Protein AF-A0A956DY33-F1 (afdb_monomer_lite)

pLDDT: mean 79.64, std 16.76, range [37.22, 97.75]

Sequence (204 aa):
RLAHEKLALRELAISNKEKELVETVSKPAEAERHRAETIARGEQATRRLLAEADAEAIRLRGLAEVEVLRARQAAEADGVRQAALAEAEGLEAKLLAEAEGMRQKAEAWKQYSSAALQEKLIERLPEIAQAVAAPLQAIDRIVMVQGGGEPGFTGLTRGVTDVIAQLPAVVEAATGVDLGELLQARLGAPPASVEARPPAMPAE

Foldseek 3Di:
DVVVVVVVVVVVVVVVVVVVCCVVPVVVVVVVVVVVVVVVVVVVVVVVVVVVVVVVVVVVVVVVVVVVVVVVVVVVVVVVVVVVVVVVVVVVVVVVVVVVVVVVVVVVCVVVVVVVVVVVCVVCVVVVVCVVCVVVVVCPDPPPPPPDDDDDPVVVVVVVVVVVVCVQVVCCVVPVDRVVVVVCVVVVDDPDDDDDDDDDDDDD

Secondary structure (DSSP, 8-state):
-HHHHHHHHHHHHHHHHHHHHIIIIIHHHHHHHHHHHHHHHHHHHHHHHHHHHHHHHHHHHHHHHHHHHHHHHHHHHHHHHHHHHHHHHHHHHHHHHHHHHHHHHHHHHHHHHHHHHHHHHHHHHHHHHHHHHHHHHT-S-------SS--STHHHHHHHHHHHHHHHHHHHHHHS--HHHHHHHHHSSPPPP-PPPPPPPPP-

Structure (mmCIF, N/CA/C/O backbone):
data_AF-A0A956DY33-F1
#
_entry.id   AF-A0A956DY33-F1
#
loop_
_atom_site.group_PDB
_atom_site.id
_atom_site.type_symbol
_atom_site.label_atom_id
_atom_site.label_alt_id
_atom_site.label_comp_id
_atom_site.label_asym_id
_atom_site.label_entity_id
_atom_site.label_seq_id
_atom_site.pdbx_PDB_ins_code
_atom_site.Cartn_x
_atom_site.Cartn_y
_atom_site.Cartn_z
_atom_site.occupancy
_atom_site.B_iso_or_equiv
_atom_site.auth_seq_id
_atom_site.auth_comp_id
_atom_site.auth_asym_id
_atom_site.auth_atom_id
_atom_site.pdbx_PDB_model_num
ATOM 1 N N . ARG A 1 1 ? -64.616 -14.778 80.511 1.00 59.84 1 ARG A N 1
ATOM 2 C CA . ARG A 1 1 ? -64.157 -13.365 80.476 1.00 59.84 1 ARG A CA 1
ATOM 3 C C . ARG A 1 1 ? -62.631 -13.272 80.581 1.00 59.84 1 ARG A C 1
ATOM 5 O O . ARG A 1 1 ? -62.035 -12.863 79.601 1.00 59.84 1 ARG A O 1
ATOM 12 N N . LEU A 1 2 ? -61.997 -13.807 81.634 1.00 66.81 2 LEU A N 1
ATOM 13 C CA . LEU A 1 2 ? -60.524 -13.837 81.790 1.00 66.81 2 LEU A CA 1
ATOM 14 C C . LEU A 1 2 ? -59.734 -14.462 80.614 1.00 66.81 2 LEU A C 1
ATOM 16 O O . LEU A 1 2 ? -58.641 -14.007 80.299 1.00 66.81 2 LEU A O 1
ATOM 20 N N . ALA A 1 3 ? -60.267 -15.495 79.949 1.00 72.31 3 ALA A N 1
ATOM 21 C CA . ALA A 1 3 ? -59.603 -16.122 78.798 1.00 72.31 3 ALA A CA 1
ATOM 22 C C . ALA A 1 3 ? -59.601 -15.237 77.532 1.00 72.31 3 ALA A C 1
ATOM 24 O O . ALA A 1 3 ? -58.596 -15.188 76.829 1.00 72.31 3 ALA A O 1
ATOM 25 N N . HIS A 1 4 ? -60.690 -14.503 77.274 1.00 73.69 4 HIS A N 1
ATOM 26 C CA . HIS A 1 4 ? -60.778 -13.567 7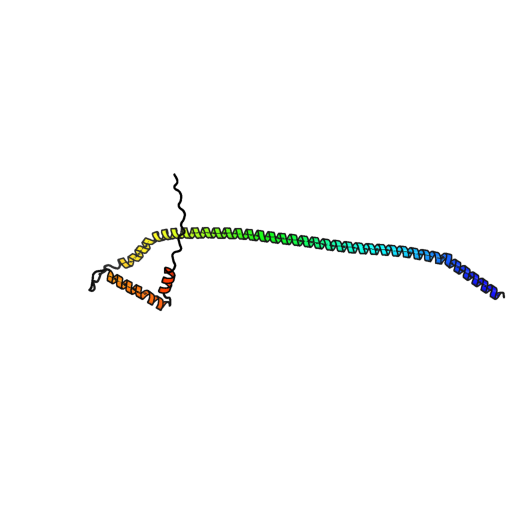6.144 1.00 73.69 4 HIS A CA 1
ATOM 27 C C . HIS A 1 4 ? -59.885 -12.342 76.353 1.00 73.69 4 HIS A C 1
ATOM 29 O O . HIS A 1 4 ? -59.235 -11.889 75.420 1.00 73.69 4 HIS A O 1
ATOM 35 N N . GLU A 1 5 ? -59.794 -11.851 77.588 1.00 78.94 5 GLU A N 1
ATOM 36 C CA . GLU A 1 5 ? -58.926 -10.727 77.945 1.00 78.94 5 GLU A CA 1
ATOM 37 C C . GLU A 1 5 ? -57.437 -11.088 77.817 1.00 78.94 5 GLU A C 1
ATOM 39 O O . GLU A 1 5 ? -56.650 -10.311 77.282 1.00 78.94 5 GLU A O 1
ATOM 44 N N . LYS A 1 6 ? -57.052 -12.317 78.199 1.00 81.31 6 LYS A N 1
ATOM 45 C CA . LYS A 1 6 ? -55.694 -12.837 77.964 1.00 81.31 6 LYS A CA 1
ATOM 46 C C . LYS A 1 6 ? -55.353 -12.991 76.480 1.00 81.31 6 LYS A C 1
ATOM 48 O O . LYS A 1 6 ? -54.205 -12.749 76.121 1.00 81.31 6 LYS A O 1
ATOM 53 N N . LEU A 1 7 ? -56.302 -13.406 75.636 1.00 82.00 7 LEU A N 1
ATOM 54 C CA . LEU A 1 7 ? -56.102 -13.498 74.182 1.00 82.00 7 LEU A CA 1
ATOM 55 C C . LEU A 1 7 ? -55.915 -12.108 73.561 1.00 82.00 7 LEU A C 1
ATOM 57 O O . LEU A 1 7 ? -54.930 -11.903 72.860 1.00 82.00 7 LEU A O 1
ATOM 61 N N . ALA A 1 8 ? -56.762 -11.142 73.924 1.00 85.50 8 ALA A N 1
ATOM 62 C CA . ALA A 1 8 ? -56.662 -9.760 73.451 1.00 85.50 8 ALA A CA 1
ATOM 63 C C . ALA A 1 8 ? -55.343 -9.079 73.870 1.00 85.50 8 ALA A C 1
ATOM 65 O O . ALA A 1 8 ? -54.703 -8.403 73.068 1.00 85.50 8 ALA A O 1
ATOM 66 N N . LEU A 1 9 ? -54.879 -9.299 75.107 1.00 84.44 9 LEU A N 1
ATOM 67 C CA . LEU A 1 9 ? -53.565 -8.828 75.571 1.00 84.44 9 LEU A CA 1
ATOM 68 C C . LEU A 1 9 ? -52.408 -9.447 74.776 1.00 84.44 9 LEU A C 1
ATOM 70 O O . LEU A 1 9 ? -51.421 -8.770 74.487 1.00 84.44 9 LEU A O 1
ATOM 74 N N . ARG A 1 10 ? -52.523 -10.729 74.411 1.00 83.38 10 ARG A N 1
ATOM 75 C CA . ARG A 1 10 ? -51.526 -11.426 73.588 1.00 83.38 10 ARG A CA 1
ATOM 76 C C . ARG A 1 10 ? -51.499 -10.891 72.159 1.00 83.38 10 ARG A C 1
ATOM 78 O O . ARG A 1 10 ? -50.414 -10.658 71.640 1.00 83.38 10 ARG A O 1
ATOM 85 N N . GLU A 1 11 ? -52.661 -10.658 71.556 1.00 88.19 11 GLU A N 1
ATOM 86 C CA . GLU A 1 11 ? -52.789 -10.060 70.220 1.00 88.19 11 GLU A CA 1
ATOM 87 C C . GLU A 1 11 ? -52.215 -8.641 70.180 1.00 88.19 11 GLU A C 1
ATOM 89 O O . GLU A 1 11 ? -51.441 -8.313 69.282 1.00 88.19 11 GLU A O 1
ATOM 94 N N . LEU A 1 12 ? -52.504 -7.818 71.193 1.00 87.94 12 LEU A N 1
ATOM 95 C CA . LEU A 1 12 ? -51.943 -6.471 71.296 1.00 87.94 12 LEU A CA 1
ATOM 96 C C . LEU A 1 12 ? -50.412 -6.504 71.434 1.00 87.94 12 LEU A C 1
ATOM 98 O O . LEU A 1 12 ? -49.715 -5.717 70.795 1.00 87.94 12 LEU A O 1
ATOM 102 N N . ALA A 1 13 ? -49.881 -7.432 72.237 1.00 86.00 13 ALA A N 1
ATOM 103 C CA . ALA A 1 13 ? -48.442 -7.615 72.394 1.00 86.00 13 ALA A CA 1
ATOM 104 C C . ALA A 1 13 ? -47.765 -8.062 71.086 1.00 86.00 13 ALA A C 1
ATOM 106 O O . ALA A 1 13 ? -46.686 -7.565 70.772 1.00 86.00 13 ALA A O 1
ATOM 107 N N . ILE A 1 14 ? -48.398 -8.947 70.306 1.00 87.50 14 ILE A N 1
ATOM 108 C CA . ILE A 1 14 ? -47.913 -9.360 68.979 1.00 87.50 14 ILE A CA 1
ATOM 109 C C . ILE A 1 14 ? -47.922 -8.168 68.018 1.00 87.50 14 ILE A C 1
ATOM 111 O O . ILE A 1 14 ? -46.885 -7.866 67.442 1.00 87.50 14 ILE A O 1
ATOM 115 N N . SER A 1 15 ? -49.029 -7.424 67.930 1.00 91.44 15 SER A N 1
ATOM 116 C CA . SER A 1 15 ? -49.139 -6.231 67.075 1.00 91.44 15 SER A CA 1
ATOM 117 C C . SER A 1 15 ? -48.103 -5.157 67.432 1.00 91.44 15 SER A C 1
ATOM 119 O O . SER A 1 15 ? -47.518 -4.529 66.552 1.00 91.44 15 SER A O 1
ATOM 121 N N . ASN A 1 16 ? -47.855 -4.914 68.722 1.00 88.44 16 ASN A N 1
ATOM 122 C CA . ASN A 1 16 ? -46.834 -3.952 69.144 1.00 88.44 16 ASN A CA 1
ATOM 123 C C . ASN A 1 16 ? -45.428 -4.425 68.766 1.00 88.44 16 ASN A C 1
ATOM 125 O O . ASN A 1 16 ? -44.629 -3.630 68.277 1.00 88.44 16 ASN A O 1
ATOM 129 N N . LYS A 1 17 ? -45.154 -5.724 68.925 1.00 89.81 17 LYS A N 1
ATOM 130 C CA . LYS A 1 17 ? -43.870 -6.324 68.564 1.00 89.81 17 LYS A CA 1
ATOM 131 C C . LYS A 1 17 ? -43.646 -6.362 67.050 1.00 89.81 17 LYS A C 1
ATOM 133 O O . LYS A 1 17 ? -42.532 -6.134 66.600 1.00 89.81 17 LYS A O 1
ATOM 138 N N . GLU A 1 18 ? -44.690 -6.579 66.253 1.00 88.94 18 GLU A N 1
ATOM 139 C CA . GLU A 1 18 ? -44.644 -6.462 64.790 1.00 88.94 18 GLU A CA 1
ATOM 140 C C . GLU A 1 18 ? -44.321 -5.032 64.351 1.00 88.94 18 GLU A C 1
ATOM 142 O O . GLU A 1 18 ? -43.424 -4.833 63.536 1.00 88.94 18 GLU A O 1
ATOM 147 N N . LYS A 1 19 ? -44.989 -4.025 64.926 1.00 91.12 19 LYS A N 1
ATOM 148 C CA . LYS A 1 19 ? -44.699 -2.612 64.630 1.00 91.12 19 LYS A CA 1
ATOM 149 C C . LYS A 1 19 ? -43.271 -2.229 65.016 1.00 91.12 19 LYS A C 1
ATOM 151 O O . LYS A 1 19 ? -42.608 -1.525 64.261 1.00 91.12 19 LYS A O 1
ATOM 156 N N . GLU A 1 20 ? -42.787 -2.719 66.154 1.00 88.06 20 GLU A N 1
ATOM 157 C CA . GLU A 1 20 ? -41.408 -2.507 66.596 1.00 88.06 20 GLU A CA 1
ATOM 158 C C . GLU A 1 20 ? -40.398 -3.155 65.639 1.00 88.06 20 GLU A C 1
ATOM 160 O O . GLU A 1 20 ? -39.430 -2.505 65.253 1.00 88.06 20 GLU A O 1
ATOM 165 N N . LEU A 1 21 ? -40.638 -4.389 65.182 1.00 87.06 21 LEU A N 1
ATOM 166 C CA . LEU A 1 21 ? -39.795 -5.069 64.188 1.00 87.06 21 LEU A CA 1
ATOM 167 C C . LEU A 1 21 ? -39.805 -4.354 62.830 1.00 87.06 21 LEU A C 1
ATOM 169 O O . LEU A 1 21 ? -38.766 -4.245 62.177 1.00 87.06 21 LEU A O 1
ATOM 173 N N . VAL A 1 22 ? -40.956 -3.831 62.406 1.00 88.19 22 VAL A N 1
ATOM 174 C CA . VAL A 1 22 ? -41.056 -3.032 61.179 1.00 88.19 22 VAL A CA 1
ATOM 175 C C . VAL A 1 22 ? -40.216 -1.758 61.295 1.00 88.19 22 VAL A C 1
ATOM 177 O O . VAL A 1 22 ? -39.469 -1.441 60.371 1.00 88.19 22 VAL A O 1
ATOM 180 N N . GLU A 1 23 ? -40.277 -1.059 62.430 1.00 87.81 23 GLU A N 1
ATOM 181 C CA . GLU A 1 23 ? -39.521 0.180 62.636 1.00 87.81 23 GLU A CA 1
ATOM 182 C C . GLU A 1 23 ? -38.014 -0.062 62.775 1.00 87.81 23 GLU A C 1
ATOM 184 O O . GLU A 1 23 ? -37.209 0.640 62.166 1.00 87.81 23 GLU A O 1
ATOM 189 N N . THR A 1 24 ? -37.631 -1.056 63.577 1.00 88.62 24 THR A N 1
ATOM 190 C CA . THR A 1 24 ? -36.234 -1.285 63.975 1.00 88.62 24 THR A CA 1
ATOM 191 C C . THR A 1 24 ? -35.455 -2.161 63.003 1.00 88.62 24 THR A C 1
ATOM 193 O O . THR A 1 24 ? -34.233 -2.058 62.961 1.00 88.62 24 THR A O 1
ATOM 196 N N . VAL A 1 25 ? -36.129 -3.004 62.214 1.00 89.00 25 VAL A N 1
ATOM 197 C CA . VAL A 1 25 ? -35.476 -3.954 61.299 1.00 89.00 25 VAL A CA 1
ATOM 198 C C . VAL A 1 25 ? -35.888 -3.715 59.850 1.00 89.00 25 VAL A C 1
ATOM 200 O O . VAL A 1 25 ? -35.018 -3.586 58.992 1.00 89.00 25 VAL A O 1
ATOM 203 N N . SER A 1 26 ? -37.190 -3.619 59.552 1.00 89.94 26 SER A N 1
ATOM 204 C CA . SER A 1 26 ? -37.654 -3.534 58.154 1.00 89.94 26 SER A CA 1
ATOM 205 C C . SER A 1 26 ? -37.292 -2.203 57.497 1.00 89.94 26 SER A C 1
ATOM 207 O O . SER A 1 26 ? -36.669 -2.190 56.438 1.00 89.94 26 SER A O 1
ATOM 209 N N . LYS A 1 27 ? -37.614 -1.073 58.139 1.00 93.50 27 LYS A N 1
ATOM 210 C CA . LYS A 1 27 ? -37.306 0.267 57.616 1.00 93.50 27 LYS A CA 1
ATOM 211 C C . LYS A 1 27 ? -35.808 0.513 57.371 1.00 93.50 27 LYS A C 1
ATOM 213 O O . LYS A 1 27 ? -35.476 1.007 56.291 1.00 93.50 27 LYS A O 1
ATOM 218 N N . PRO A 1 28 ? -34.883 0.180 58.296 1.00 93.06 28 PRO A N 1
ATOM 219 C CA . PRO A 1 28 ? -33.457 0.317 58.007 1.00 93.06 28 PRO A CA 1
ATOM 220 C C . PRO A 1 28 ? -32.986 -0.649 56.913 1.00 93.06 28 PRO A C 1
ATOM 222 O O . PRO A 1 28 ? -32.219 -0.230 56.049 1.00 93.06 28 PRO A O 1
ATOM 225 N N . ALA A 1 29 ? -33.490 -1.889 56.868 1.00 93.06 29 ALA A N 1
ATOM 226 C CA . ALA A 1 29 ? -33.134 -2.842 55.815 1.00 93.06 29 ALA A CA 1
ATOM 227 C C . ALA A 1 29 ? -33.597 -2.390 54.416 1.00 93.06 29 ALA A C 1
ATOM 229 O O . ALA A 1 29 ? -32.871 -2.563 53.436 1.00 93.06 29 ALA A O 1
ATOM 230 N N . GLU A 1 30 ? -34.780 -1.782 54.300 1.00 93.06 30 GLU A N 1
ATOM 231 C CA . GLU A 1 30 ? -35.269 -1.191 53.047 1.00 93.06 30 GLU A CA 1
ATOM 232 C C . GLU A 1 30 ? -34.426 0.015 52.616 1.00 93.06 30 GLU A C 1
ATOM 234 O O . GLU A 1 30 ? -34.064 0.127 51.442 1.00 93.06 30 GLU A O 1
ATOM 239 N N . ALA A 1 31 ? -34.045 0.885 53.557 1.00 93.19 31 ALA A N 1
ATOM 240 C CA . ALA A 1 31 ? -33.163 2.014 53.278 1.00 93.19 31 ALA A CA 1
ATOM 241 C C . ALA A 1 31 ? -31.768 1.556 52.817 1.00 93.19 31 ALA A C 1
ATOM 243 O O . ALA A 1 31 ? -31.213 2.118 51.869 1.00 93.19 31 ALA A O 1
ATOM 244 N N . GLU A 1 32 ? -31.206 0.520 53.445 1.00 93.69 32 GLU A N 1
ATOM 245 C CA . GLU A 1 32 ? -29.940 -0.090 53.030 1.00 93.69 32 GLU A CA 1
ATOM 246 C C . GLU A 1 32 ? -30.041 -0.746 51.652 1.00 93.69 32 GLU A C 1
ATOM 248 O O . GLU A 1 32 ? -29.175 -0.507 50.810 1.00 93.69 32 GLU A O 1
ATOM 253 N N . ARG A 1 33 ? -31.117 -1.494 51.372 1.00 95.44 33 ARG A N 1
ATOM 254 C CA . ARG A 1 33 ? -31.370 -2.064 50.039 1.00 95.44 33 ARG A CA 1
ATOM 255 C C . ARG A 1 33 ? -31.448 -0.985 48.972 1.00 95.44 33 ARG A C 1
ATOM 257 O O . ARG A 1 33 ? -30.765 -1.092 47.959 1.00 95.44 33 ARG A O 1
ATOM 264 N N . HIS A 1 34 ? -32.215 0.078 49.203 1.00 95.62 34 HIS A N 1
ATOM 265 C CA . HIS A 1 34 ? -32.344 1.160 48.230 1.00 95.62 34 HIS A CA 1
ATOM 266 C C . HIS A 1 34 ? -31.005 1.877 47.995 1.00 95.62 34 HIS A C 1
ATOM 268 O O . HIS A 1 34 ? -30.672 2.222 46.858 1.00 95.62 34 HIS A O 1
ATOM 274 N N . ARG A 1 35 ? -30.201 2.083 49.048 1.00 96.06 35 ARG A N 1
ATOM 275 C CA . ARG A 1 35 ? -28.839 2.629 48.918 1.00 96.06 35 ARG A CA 1
ATOM 276 C C . ARG A 1 35 ? -27.941 1.701 48.105 1.00 96.06 35 ARG A C 1
ATOM 278 O O . ARG A 1 35 ? -27.323 2.163 47.150 1.00 96.06 35 ARG A O 1
ATOM 285 N N . ALA A 1 36 ? -27.907 0.412 48.438 1.00 96.50 36 ALA A N 1
ATOM 286 C CA . ALA A 1 36 ? -27.111 -0.584 47.729 1.00 96.50 36 ALA A CA 1
ATOM 287 C C . ALA A 1 36 ? -27.517 -0.696 46.252 1.00 96.50 36 ALA A C 1
ATOM 289 O O . ALA A 1 36 ? -26.654 -0.704 45.379 1.00 96.50 36 ALA A O 1
ATOM 290 N N . GLU A 1 37 ? -28.817 -0.694 45.950 1.00 95.88 37 GLU A N 1
ATOM 291 C CA . GLU A 1 37 ? -29.320 -0.686 44.575 1.00 95.88 37 GLU A CA 1
ATOM 292 C C . GLU A 1 37 ? -28.933 0.585 43.821 1.00 95.88 37 GLU A C 1
ATOM 294 O O . GLU A 1 37 ? -28.543 0.509 42.659 1.00 95.88 37 GLU A O 1
ATOM 299 N N . THR A 1 38 ? -29.017 1.755 44.458 1.00 96.44 38 THR A N 1
ATOM 300 C CA . THR A 1 38 ? -28.648 3.027 43.818 1.00 96.44 38 THR A CA 1
ATOM 301 C C . THR A 1 38 ? -27.158 3.051 43.478 1.00 96.44 38 THR A C 1
ATOM 303 O O . THR A 1 38 ? -26.786 3.443 42.372 1.00 96.44 38 THR A O 1
ATOM 306 N N . ILE A 1 39 ? -26.313 2.570 44.394 1.00 96.56 39 ILE A N 1
ATOM 307 C CA . ILE A 1 39 ? -24.868 2.444 44.177 1.00 96.56 39 ILE A CA 1
ATOM 308 C C . ILE A 1 39 ? -24.588 1.442 43.052 1.00 96.56 39 ILE A C 1
ATOM 310 O O . ILE A 1 39 ? -23.902 1.785 42.093 1.00 96.56 39 ILE A O 1
ATOM 314 N N . ALA A 1 40 ? -25.182 0.247 43.104 1.00 96.81 40 ALA A N 1
ATOM 315 C CA . ALA A 1 40 ? -24.995 -0.781 42.082 1.00 96.81 40 ALA A CA 1
ATOM 316 C C . ALA A 1 40 ? -25.459 -0.314 40.691 1.00 96.81 40 ALA A C 1
ATOM 318 O O . ALA A 1 40 ? -24.782 -0.568 39.695 1.00 96.81 40 ALA A O 1
ATOM 319 N N . ARG A 1 41 ? -26.583 0.413 40.606 1.00 96.56 41 ARG A N 1
ATOM 320 C CA . ARG A 1 41 ? -27.060 1.024 39.354 1.00 96.56 41 ARG A CA 1
ATOM 321 C C . ARG A 1 41 ? -26.088 2.084 38.839 1.00 96.56 41 ARG A C 1
ATOM 323 O O . ARG A 1 41 ? -25.813 2.106 37.642 1.00 96.56 41 ARG A O 1
ATOM 330 N N . GLY A 1 42 ? -25.543 2.924 39.720 1.00 96.75 42 GLY A N 1
ATOM 331 C CA . GLY A 1 42 ? -24.516 3.907 39.365 1.00 96.75 42 GLY A CA 1
ATOM 332 C C . GLY A 1 42 ? -23.238 3.253 38.834 1.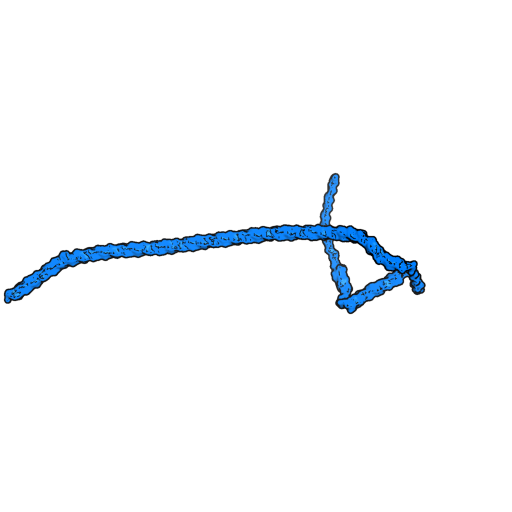00 96.75 42 GLY A C 1
ATOM 333 O O . GLY A 1 42 ? -22.718 3.651 37.793 1.00 96.75 42 GLY A O 1
ATOM 334 N N . GLU A 1 43 ? -22.761 2.196 39.493 1.00 96.75 43 GLU A N 1
ATOM 335 C CA . GLU A 1 43 ? -21.595 1.433 39.042 1.00 96.75 43 GLU A CA 1
ATOM 336 C C . GLU A 1 43 ? -21.834 0.748 37.694 1.00 96.75 43 GLU A C 1
ATOM 338 O O . GLU A 1 43 ? -20.969 0.798 36.818 1.00 96.75 43 GLU A O 1
ATOM 343 N N . GLN A 1 44 ? -23.004 0.137 37.492 1.00 96.75 44 GLN A N 1
ATOM 344 C CA . GLN A 1 44 ? -23.363 -0.467 36.207 1.00 96.75 44 GLN A CA 1
ATOM 345 C C . GLN A 1 44 ? -23.431 0.572 35.087 1.00 96.75 44 GLN A C 1
ATOM 347 O O . GLN A 1 44 ? -22.914 0.318 33.999 1.00 96.75 44 GLN A O 1
ATOM 352 N N . ALA A 1 45 ? -24.019 1.743 35.348 1.00 96.88 45 ALA A N 1
ATOM 353 C CA . ALA A 1 45 ? -24.081 2.830 34.377 1.00 96.88 45 ALA A CA 1
ATOM 354 C C . ALA A 1 45 ? -22.676 3.314 33.988 1.00 96.88 45 ALA A C 1
ATOM 356 O O . ALA A 1 45 ? -22.377 3.420 32.800 1.00 96.88 45 ALA A O 1
ATOM 357 N N . THR A 1 46 ? -21.787 3.513 34.965 1.00 96.75 46 THR A N 1
ATOM 358 C CA . THR A 1 46 ? -20.391 3.902 34.711 1.00 96.75 46 THR A CA 1
ATOM 359 C C . THR A 1 46 ? -19.642 2.835 33.916 1.00 96.75 46 THR A C 1
ATOM 361 O O . THR A 1 46 ? -18.976 3.158 32.938 1.00 96.75 46 THR A O 1
ATOM 364 N N . ARG A 1 47 ? -19.773 1.553 34.282 1.00 97.25 47 ARG A N 1
ATOM 365 C CA . ARG A 1 47 ? -19.129 0.448 33.549 1.00 97.25 47 ARG A CA 1
ATOM 366 C C . ARG A 1 47 ? -19.612 0.363 32.107 1.00 97.25 47 ARG A C 1
ATOM 368 O O . ARG A 1 47 ? -18.804 0.141 31.213 1.00 97.25 47 ARG A O 1
ATOM 375 N N . ARG A 1 48 ? -20.914 0.548 31.882 1.00 97.25 48 ARG A N 1
ATOM 376 C CA . ARG A 1 48 ? -21.493 0.553 30.539 1.00 97.25 48 ARG A CA 1
ATOM 377 C C . ARG A 1 48 ? -20.973 1.728 29.715 1.00 97.25 48 ARG A C 1
ATOM 379 O O . ARG A 1 48 ? -20.546 1.511 28.589 1.00 97.25 48 ARG A O 1
ATOM 386 N N . LEU A 1 49 ? -20.956 2.930 30.289 1.00 97.75 49 LEU A N 1
ATOM 387 C CA . LEU A 1 49 ? -20.444 4.121 29.613 1.00 97.75 49 LEU A CA 1
ATOM 388 C C . LEU A 1 49 ? -18.965 3.969 29.242 1.00 97.75 49 LEU A C 1
ATOM 390 O O . LEU A 1 49 ? -18.580 4.304 28.128 1.00 97.75 49 LEU A O 1
ATOM 394 N N . LEU A 1 50 ? -18.148 3.428 30.151 1.00 97.44 50 LEU A N 1
ATOM 395 C CA . LEU A 1 50 ? -16.738 3.145 29.879 1.00 97.44 50 LEU A CA 1
ATOM 396 C C . LEU A 1 50 ? -16.576 2.109 28.764 1.00 97.44 50 LEU A C 1
ATOM 398 O O . LEU A 1 50 ? -15.817 2.343 27.833 1.00 97.44 50 LEU A O 1
ATOM 402 N N . ALA A 1 51 ? -17.332 1.010 28.803 1.00 97.38 51 ALA A N 1
ATOM 403 C CA . ALA A 1 51 ? -17.278 -0.011 27.758 1.00 97.38 51 ALA A CA 1
ATOM 404 C C . ALA A 1 51 ? -17.709 0.528 26.381 1.00 97.38 51 ALA A C 1
ATOM 406 O O . ALA A 1 51 ? -17.110 0.179 25.365 1.00 97.38 51 ALA A O 1
ATOM 407 N N . GLU A 1 52 ? -18.731 1.386 26.337 1.00 96.56 52 GLU A N 1
ATOM 408 C CA . GLU A 1 52 ? -19.170 2.060 25.110 1.00 96.56 52 GLU A CA 1
ATOM 409 C C . GLU A 1 52 ? -18.104 3.048 24.603 1.00 96.56 52 GLU A C 1
ATOM 411 O O . GLU A 1 52 ? -17.794 3.050 23.411 1.00 96.56 52 GLU A O 1
ATOM 416 N N . ALA A 1 53 ? -17.482 3.825 25.496 1.00 97.44 53 ALA A N 1
ATOM 417 C CA . ALA A 1 53 ? -16.392 4.736 25.152 1.00 97.44 53 ALA A CA 1
ATOM 418 C C . ALA A 1 53 ? -15.154 3.992 24.622 1.00 97.44 53 ALA A C 1
ATOM 420 O O . ALA A 1 53 ? -14.566 4.411 23.624 1.00 97.44 53 ALA A O 1
ATOM 421 N N . ASP A 1 54 ? -14.787 2.867 25.237 1.00 96.81 54 ASP A N 1
ATOM 422 C CA . ASP A 1 54 ? -13.672 2.029 24.794 1.00 96.81 54 ASP A CA 1
ATOM 423 C C . ASP A 1 54 ? -13.953 1.409 23.420 1.00 96.81 54 ASP A C 1
ATOM 425 O O . ASP A 1 54 ? -13.089 1.426 22.540 1.00 96.81 54 ASP A O 1
ATOM 429 N N . ALA A 1 55 ? -15.172 0.908 23.199 1.00 97.31 55 ALA A N 1
ATOM 430 C CA . ALA A 1 55 ? -15.580 0.356 21.910 1.00 97.31 55 ALA A CA 1
ATOM 431 C C . ALA A 1 55 ? -15.520 1.410 20.795 1.00 97.31 55 ALA A C 1
ATOM 433 O O . ALA A 1 55 ? -15.037 1.124 19.695 1.00 97.31 55 ALA A O 1
ATOM 434 N N . GLU A 1 56 ? -15.965 2.633 21.079 1.00 96.38 56 GLU A N 1
ATOM 435 C CA . GLU A 1 56 ? -15.911 3.734 20.121 1.00 96.38 56 GLU A CA 1
ATOM 436 C C . GLU A 1 56 ? -14.472 4.193 19.864 1.00 96.38 56 GLU A C 1
ATOM 438 O O . GLU A 1 56 ? -14.073 4.386 18.716 1.00 96.38 56 GLU A O 1
ATOM 443 N N . ALA A 1 57 ? -13.638 4.263 20.905 1.00 97.00 57 ALA A N 1
ATOM 444 C CA . ALA A 1 57 ? -12.222 4.583 20.765 1.00 97.00 57 ALA A CA 1
ATOM 445 C C . ALA A 1 57 ? -11.465 3.539 19.927 1.00 97.00 57 ALA A C 1
ATOM 447 O O . ALA A 1 57 ? -10.549 3.900 19.184 1.00 97.00 57 ALA A O 1
ATOM 448 N N . ILE A 1 58 ? -11.826 2.256 20.037 1.00 97.00 58 ILE A N 1
ATOM 449 C CA . ILE A 1 58 ? -11.276 1.183 19.199 1.00 97.00 58 ILE A CA 1
ATOM 450 C C . ILE A 1 58 ? -11.761 1.330 17.755 1.00 97.00 58 ILE A C 1
ATOM 452 O O . ILE A 1 58 ? -10.950 1.208 16.840 1.00 97.00 58 ILE A O 1
ATOM 456 N N . ARG A 1 59 ? -13.046 1.635 17.527 1.00 96.19 59 ARG A N 1
ATOM 457 C CA . ARG A 1 59 ? -13.569 1.879 16.172 1.00 96.19 59 ARG A CA 1
ATOM 458 C C . ARG A 1 59 ? -12.869 3.045 15.490 1.00 96.19 59 ARG A C 1
ATOM 460 O O . ARG A 1 59 ? -12.393 2.884 14.371 1.00 96.19 59 ARG A O 1
ATOM 467 N N . LEU A 1 60 ? -12.771 4.186 16.167 1.00 96.94 60 LEU A N 1
ATOM 468 C CA . LEU A 1 60 ? -12.095 5.376 15.651 1.00 96.94 60 LEU A CA 1
ATOM 469 C C . LEU A 1 60 ? -10.625 5.099 15.335 1.00 96.94 60 LEU A C 1
ATOM 471 O O . LEU A 1 60 ? -10.159 5.460 14.257 1.00 96.94 60 LEU A O 1
ATOM 475 N N . ARG A 1 61 ? -9.908 4.405 16.230 1.00 96.06 61 ARG A N 1
ATOM 476 C CA . ARG A 1 61 ? -8.522 3.989 15.968 1.00 96.06 61 ARG A CA 1
ATOM 477 C C . ARG A 1 61 ? -8.420 3.049 14.772 1.00 96.06 61 ARG A C 1
ATOM 479 O O . ARG A 1 61 ? -7.601 3.296 13.897 1.00 96.06 61 ARG A O 1
ATOM 486 N N . GLY A 1 62 ? -9.283 2.039 14.685 1.00 96.62 62 GLY A N 1
ATOM 487 C CA . GLY A 1 62 ? -9.297 1.110 13.554 1.00 96.62 62 GLY A CA 1
ATOM 488 C C . GLY A 1 62 ? -9.572 1.807 12.218 1.00 96.62 62 GLY A C 1
ATOM 489 O O . GLY A 1 62 ? -8.926 1.499 11.220 1.00 96.62 62 GLY A O 1
ATOM 490 N N . LEU A 1 63 ? -10.481 2.785 12.190 1.00 95.81 63 LEU A N 1
ATOM 491 C CA . LEU A 1 63 ? -10.741 3.590 10.993 1.00 95.81 63 LEU A CA 1
ATOM 492 C C . LEU A 1 63 ? -9.529 4.449 10.611 1.00 95.81 63 LEU A C 1
ATOM 494 O O . LEU A 1 63 ? -9.122 4.437 9.450 1.00 95.81 63 LEU A O 1
ATOM 498 N N . ALA A 1 64 ? -8.918 5.129 11.584 1.00 95.94 64 ALA A N 1
ATOM 499 C CA . ALA A 1 64 ? -7.723 5.936 11.353 1.00 95.94 64 ALA A CA 1
ATOM 500 C C . ALA A 1 64 ? -6.546 5.086 10.838 1.00 95.94 64 ALA A C 1
ATOM 502 O O . ALA A 1 64 ? -5.854 5.480 9.903 1.00 95.94 64 ALA A O 1
ATOM 503 N N . GLU A 1 65 ? -6.342 3.889 11.393 1.00 95.56 65 GLU A N 1
ATOM 504 C CA . GLU A 1 65 ? -5.313 2.951 10.935 1.00 95.56 65 GLU A CA 1
ATOM 505 C C . GLU A 1 65 ? -5.550 2.496 9.488 1.00 95.56 65 GLU A C 1
ATOM 507 O O . GLU A 1 65 ? -4.607 2.445 8.698 1.00 95.56 65 GLU A O 1
ATOM 512 N N . VAL A 1 66 ? -6.803 2.221 9.106 1.00 96.00 66 VAL A N 1
ATOM 513 C CA . VAL A 1 66 ? -7.158 1.867 7.722 1.00 96.00 66 VAL A CA 1
ATOM 514 C C . VAL A 1 66 ? -6.868 3.019 6.761 1.00 96.00 66 VAL A C 1
ATOM 516 O O . VAL A 1 66 ? -6.362 2.782 5.663 1.00 96.00 66 VAL A O 1
ATOM 519 N N . GLU A 1 67 ? -7.168 4.258 7.144 1.00 94.88 67 GLU A N 1
ATOM 520 C CA . GLU A 1 67 ? -6.868 5.433 6.321 1.00 94.88 67 GLU A CA 1
ATOM 521 C C . GLU A 1 67 ? -5.364 5.642 6.149 1.00 94.88 67 GLU A C 1
ATOM 523 O O . GLU A 1 67 ? -4.899 5.818 5.021 1.00 94.88 67 GLU A O 1
ATOM 528 N N . VAL A 1 68 ? -4.589 5.537 7.232 1.00 96.06 68 VAL A N 1
ATOM 529 C CA . VAL A 1 68 ? -3.122 5.619 7.181 1.00 96.06 68 VAL A CA 1
ATOM 530 C C . VAL A 1 68 ? -2.547 4.514 6.296 1.00 96.06 68 VAL A C 1
ATOM 532 O O . VAL A 1 68 ? -1.679 4.781 5.463 1.00 96.06 68 VAL A O 1
ATOM 535 N N . LEU A 1 69 ? -3.048 3.282 6.424 1.00 96.06 69 LEU A N 1
ATOM 536 C CA . LEU A 1 69 ? -2.607 2.160 5.601 1.00 96.06 69 LEU A CA 1
ATOM 537 C C . LEU A 1 69 ? -2.917 2.399 4.120 1.00 96.06 69 LEU A C 1
ATOM 539 O O . LEU A 1 69 ? -2.043 2.202 3.279 1.00 96.06 69 LEU A O 1
ATOM 543 N N . ARG A 1 70 ? -4.129 2.862 3.791 1.00 94.94 70 ARG A N 1
ATOM 544 C CA . ARG A 1 70 ? -4.514 3.187 2.409 1.00 94.94 70 ARG A CA 1
ATOM 545 C C . ARG A 1 70 ? -3.666 4.310 1.830 1.00 94.94 70 ARG A C 1
ATOM 547 O O . ARG A 1 70 ? -3.213 4.191 0.696 1.00 94.94 70 ARG A O 1
ATOM 554 N N . ALA A 1 71 ? -3.429 5.372 2.597 1.00 95.50 71 ALA A N 1
ATOM 555 C CA . ALA A 1 71 ? -2.585 6.482 2.171 1.00 95.50 71 ALA A CA 1
ATOM 556 C C . ALA A 1 71 ? -1.147 6.014 1.908 1.00 95.50 71 ALA A C 1
ATOM 558 O O . ALA A 1 71 ? -0.562 6.355 0.882 1.00 95.50 71 ALA A O 1
ATOM 559 N N . ARG A 1 72 ? -0.602 5.168 2.789 1.00 95.00 72 ARG A N 1
ATOM 560 C CA . ARG A 1 72 ? 0.724 4.575 2.611 1.00 95.00 72 ARG A CA 1
ATOM 561 C C . ARG A 1 72 ? 0.790 3.676 1.378 1.00 95.00 72 ARG A C 1
ATOM 563 O O . ARG A 1 72 ? 1.716 3.814 0.592 1.00 95.00 72 ARG A O 1
ATOM 570 N N . GLN A 1 73 ? -0.195 2.803 1.176 1.00 96.06 73 GLN A N 1
ATOM 571 C CA . GLN A 1 73 ? -0.254 1.933 -0.001 1.00 96.06 73 GLN A CA 1
ATOM 572 C C . GLN A 1 73 ? -0.383 2.727 -1.304 1.00 96.06 73 GLN A C 1
ATOM 574 O O . GLN A 1 73 ? 0.252 2.375 -2.293 1.00 96.06 73 GLN A O 1
ATOM 579 N N . ALA A 1 74 ? -1.171 3.805 -1.312 1.00 95.00 74 ALA A N 1
ATOM 580 C CA . ALA A 1 74 ? -1.272 4.695 -2.464 1.00 95.00 74 ALA A CA 1
ATOM 581 C C . ALA A 1 74 ? 0.071 5.381 -2.757 1.00 95.00 74 ALA A C 1
ATOM 583 O O . ALA A 1 74 ? 0.537 5.344 -3.892 1.00 95.00 74 ALA A O 1
ATOM 584 N N . ALA A 1 75 ? 0.733 5.917 -1.727 1.00 94.81 75 ALA A N 1
ATOM 585 C CA . ALA A 1 75 ? 2.045 6.543 -1.867 1.00 94.81 75 ALA A CA 1
ATOM 586 C C . ALA A 1 75 ? 3.123 5.555 -2.349 1.00 94.81 75 ALA A C 1
ATOM 588 O O . ALA A 1 75 ? 3.926 5.891 -3.216 1.00 94.81 75 ALA A O 1
ATOM 589 N N . GLU A 1 76 ? 3.130 4.325 -1.828 1.00 94.56 76 GLU A N 1
ATOM 590 C CA . GLU A 1 76 ? 4.035 3.262 -2.280 1.00 94.56 76 GLU A CA 1
ATOM 591 C C . GLU A 1 76 ? 3.746 2.865 -3.736 1.00 94.56 76 GLU A C 1
ATOM 593 O O . GLU A 1 76 ? 4.677 2.732 -4.530 1.00 94.56 76 GLU A O 1
ATOM 598 N N . ALA A 1 77 ? 2.473 2.743 -4.126 1.00 94.62 77 ALA A N 1
ATOM 599 C CA . ALA A 1 77 ? 2.089 2.441 -5.504 1.00 94.62 77 ALA A CA 1
ATOM 600 C C . ALA A 1 77 ? 2.523 3.544 -6.480 1.00 94.62 77 ALA A C 1
ATOM 602 O O . ALA A 1 77 ? 3.045 3.244 -7.554 1.00 94.62 77 ALA A O 1
ATOM 603 N N . ASP A 1 78 ? 2.344 4.811 -6.109 1.00 93.69 78 ASP A N 1
ATOM 604 C CA . ASP A 1 78 ? 2.805 5.938 -6.916 1.00 93.69 78 ASP A CA 1
ATOM 605 C C . ASP A 1 78 ? 4.334 5.972 -7.002 1.00 93.69 78 ASP A C 1
ATOM 607 O O . ASP A 1 78 ? 4.874 6.160 -8.091 1.00 93.69 78 ASP A O 1
ATOM 611 N N . GLY A 1 79 ? 5.039 5.681 -5.905 1.00 94.50 79 GLY A N 1
ATOM 612 C CA . GLY A 1 79 ? 6.496 5.541 -5.902 1.00 94.50 79 GLY A CA 1
ATOM 613 C C . GLY A 1 79 ? 6.990 4.458 -6.865 1.00 94.50 79 GLY A C 1
ATOM 614 O O . GLY A 1 79 ? 7.891 4.710 -7.663 1.00 94.50 79 GLY A O 1
ATOM 615 N N . VAL A 1 80 ? 6.363 3.277 -6.853 1.00 95.06 80 VAL A N 1
ATOM 616 C CA . VAL A 1 80 ? 6.704 2.175 -7.771 1.00 95.06 80 VAL A CA 1
ATOM 617 C C . VAL A 1 80 ? 6.413 2.546 -9.223 1.00 95.06 80 VAL A C 1
ATOM 619 O O . VAL A 1 80 ? 7.229 2.255 -10.093 1.00 95.06 80 VAL A O 1
ATOM 622 N N . ARG A 1 81 ? 5.289 3.216 -9.510 1.00 93.75 81 ARG A N 1
ATOM 623 C CA . ARG A 1 81 ? 4.985 3.683 -10.875 1.00 93.75 81 ARG A CA 1
ATOM 624 C C . ARG A 1 81 ? 6.033 4.668 -11.376 1.00 93.75 81 ARG A C 1
ATOM 626 O O . ARG A 1 81 ? 6.491 4.526 -12.502 1.00 93.75 81 ARG A O 1
ATOM 633 N N . GLN A 1 82 ? 6.417 5.642 -10.554 1.00 94.81 82 GLN A N 1
ATOM 634 C CA . GLN A 1 82 ? 7.434 6.626 -10.927 1.00 94.81 82 GLN A CA 1
ATOM 635 C C . GLN A 1 82 ? 8.802 5.970 -11.139 1.00 94.81 82 GLN A C 1
ATOM 637 O O . GLN A 1 82 ? 9.473 6.270 -12.122 1.00 94.81 82 GLN A O 1
ATOM 642 N N . ALA A 1 83 ? 9.187 5.026 -10.276 1.00 94.69 83 ALA A N 1
ATOM 643 C CA . ALA A 1 83 ? 10.415 4.256 -10.454 1.00 94.69 83 ALA A CA 1
ATOM 644 C C . ALA A 1 83 ? 10.390 3.436 -11.755 1.00 94.69 83 ALA A C 1
ATOM 646 O O . ALA A 1 83 ? 11.341 3.492 -12.527 1.00 94.69 83 ALA A O 1
ATOM 647 N N . ALA A 1 84 ? 9.283 2.747 -12.044 1.00 95.44 84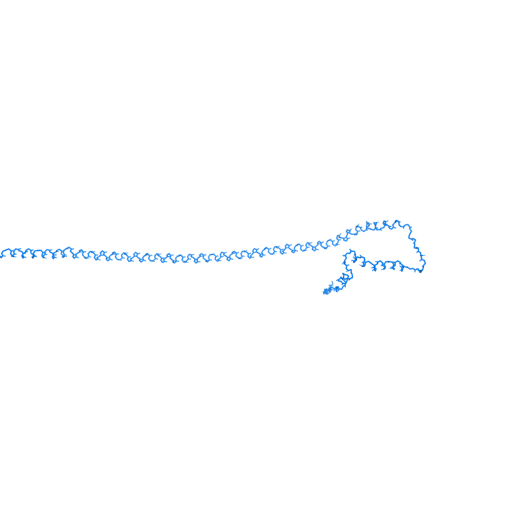 ALA A N 1
ATOM 648 C CA . ALA A 1 84 ? 9.133 1.959 -13.265 1.00 95.44 84 ALA A CA 1
ATOM 649 C C . ALA A 1 84 ? 9.184 2.825 -14.536 1.00 95.44 84 ALA A C 1
ATOM 651 O O . ALA A 1 84 ? 9.790 2.420 -15.525 1.00 95.44 84 ALA A O 1
ATOM 652 N N . LEU A 1 85 ? 8.582 4.019 -14.512 1.00 95.00 85 LEU A N 1
ATOM 653 C CA . LEU A 1 85 ? 8.671 4.976 -15.618 1.00 95.00 85 LEU A CA 1
ATOM 654 C C . LEU A 1 85 ? 10.111 5.460 -15.817 1.00 95.00 85 LEU A C 1
ATOM 656 O O . LEU A 1 85 ? 10.619 5.406 -16.933 1.00 95.00 85 LEU A O 1
ATOM 660 N N . ALA A 1 86 ? 10.797 5.845 -14.739 1.00 95.56 86 ALA A N 1
ATOM 661 C CA . ALA A 1 86 ? 12.190 6.281 -14.808 1.00 95.56 86 ALA A CA 1
ATOM 662 C C . ALA A 1 86 ? 13.132 5.168 -15.310 1.00 95.56 86 ALA A C 1
ATOM 664 O O . ALA A 1 86 ? 14.054 5.426 -16.084 1.00 95.56 86 ALA A O 1
ATOM 665 N N . GLU A 1 87 ? 12.900 3.917 -14.902 1.00 94.88 87 GLU A N 1
ATOM 666 C CA . GLU A 1 87 ? 13.645 2.757 -15.400 1.00 94.88 87 GLU A CA 1
ATOM 667 C C . GLU A 1 87 ? 13.378 2.496 -16.887 1.00 94.88 87 GLU A C 1
ATOM 669 O O . GLU A 1 87 ? 14.323 2.232 -17.635 1.00 94.88 87 GLU A O 1
ATOM 674 N N . ALA A 1 88 ? 12.121 2.602 -17.329 1.00 95.31 88 ALA A N 1
ATOM 675 C CA . ALA A 1 88 ? 11.744 2.430 -18.729 1.00 95.31 88 ALA A CA 1
ATOM 676 C C . ALA A 1 88 ? 12.385 3.500 -19.623 1.00 95.31 88 ALA A C 1
ATOM 678 O O . ALA A 1 88 ? 13.028 3.155 -20.613 1.00 95.31 88 ALA A O 1
ATOM 679 N N . GLU A 1 89 ? 12.294 4.774 -19.237 1.00 94.50 89 GLU A N 1
ATOM 680 C CA . GLU A 1 89 ? 12.928 5.889 -19.952 1.00 94.50 89 GLU A CA 1
ATOM 681 C C . GLU A 1 89 ? 14.456 5.736 -19.990 1.00 94.50 89 GLU A C 1
ATOM 683 O O . GLU A 1 89 ? 15.092 5.928 -21.028 1.00 94.50 89 GLU A O 1
ATOM 688 N N . GLY A 1 90 ? 15.064 5.326 -18.872 1.00 94.75 90 GLY A N 1
ATOM 689 C CA . GLY A 1 90 ? 16.501 5.076 -18.800 1.00 94.75 90 GLY A CA 1
ATOM 690 C C . GLY A 1 90 ? 16.955 3.918 -19.692 1.00 94.75 90 GLY A C 1
ATOM 691 O O . GLY A 1 90 ? 18.037 3.978 -20.284 1.00 94.75 90 GLY A O 1
ATOM 692 N N . LEU A 1 91 ? 16.148 2.862 -19.805 1.00 95.12 91 LEU A N 1
ATOM 693 C CA . LEU A 1 91 ? 16.420 1.740 -20.700 1.00 95.12 91 LEU A CA 1
ATOM 694 C C . LEU A 1 91 ? 16.230 2.137 -22.167 1.00 95.12 91 LEU A C 1
ATOM 696 O O . LEU A 1 91 ? 17.087 1.821 -22.989 1.00 95.12 91 LEU A O 1
ATOM 700 N N . GLU A 1 92 ? 15.160 2.858 -22.492 1.00 94.19 92 GLU A N 1
ATOM 701 C CA . GLU A 1 92 ? 14.896 3.355 -23.842 1.00 94.19 92 GLU A CA 1
ATOM 702 C C . GLU A 1 92 ? 16.035 4.254 -24.332 1.00 94.19 92 GLU A C 1
ATOM 704 O O . GLU A 1 92 ? 16.560 4.044 -25.425 1.00 94.19 92 GLU A O 1
ATOM 709 N N . ALA A 1 93 ? 16.506 5.181 -23.493 1.00 94.69 93 ALA A N 1
ATOM 710 C CA . ALA A 1 93 ? 17.640 6.040 -23.818 1.00 94.69 93 ALA A CA 1
ATOM 711 C C . ALA A 1 93 ? 18.924 5.238 -24.101 1.00 94.69 93 ALA A C 1
ATOM 713 O O . ALA A 1 93 ? 19.658 5.552 -25.041 1.00 94.69 93 ALA A O 1
ATOM 714 N N . LYS A 1 94 ? 19.192 4.176 -23.325 1.00 94.69 94 LYS A N 1
ATOM 715 C CA . LYS A 1 94 ? 20.335 3.278 -23.569 1.00 94.69 94 LYS A CA 1
ATOM 716 C C . LYS A 1 94 ? 20.185 2.521 -24.882 1.00 94.69 94 LYS A C 1
ATOM 718 O O . LYS A 1 94 ? 21.125 2.500 -25.670 1.00 94.69 94 LYS A O 1
ATOM 723 N N . LEU A 1 95 ? 19.013 1.945 -25.139 1.00 95.75 95 LEU A N 1
ATOM 724 C CA . LEU A 1 95 ? 18.742 1.197 -26.367 1.00 95.75 95 LEU A CA 1
ATOM 725 C C . LEU A 1 95 ? 18.829 2.093 -27.605 1.00 95.75 95 LEU A C 1
ATOM 727 O O . LEU A 1 95 ? 19.393 1.679 -28.613 1.00 95.75 95 LEU A O 1
ATOM 731 N N . LEU A 1 96 ? 18.337 3.330 -27.526 1.00 95.06 96 LEU A N 1
ATOM 732 C CA . LEU A 1 96 ? 18.478 4.319 -28.594 1.00 95.06 96 LEU A CA 1
ATOM 733 C C . LEU A 1 96 ? 19.944 4.690 -28.828 1.00 95.06 96 LEU A C 1
ATOM 735 O O . LEU A 1 96 ? 20.388 4.720 -29.974 1.00 95.06 96 LEU A O 1
ATOM 739 N N . ALA A 1 97 ? 20.714 4.925 -27.763 1.00 94.62 97 ALA A N 1
ATOM 740 C CA . ALA A 1 97 ? 22.140 5.219 -27.881 1.00 94.62 97 ALA A CA 1
ATOM 741 C C . ALA A 1 97 ? 22.926 4.040 -28.486 1.00 94.62 97 ALA A C 1
ATOM 743 O O . ALA A 1 97 ? 23.792 4.239 -29.340 1.00 94.62 97 ALA A O 1
ATOM 744 N N . GLU A 1 98 ? 22.607 2.806 -28.091 1.00 93.69 98 GLU A N 1
ATOM 745 C CA . GLU A 1 98 ? 23.197 1.594 -28.662 1.00 93.69 98 GLU A CA 1
ATOM 746 C C . GLU A 1 98 ? 22.805 1.411 -30.131 1.00 93.69 98 GLU A C 1
ATOM 748 O O . GLU A 1 98 ? 23.679 1.163 -30.965 1.00 93.69 98 GLU A O 1
ATOM 753 N N . ALA A 1 99 ? 21.526 1.589 -30.469 1.00 93.00 99 ALA A N 1
ATOM 754 C CA . ALA A 1 99 ? 21.026 1.501 -31.836 1.00 93.00 99 ALA A CA 1
ATOM 755 C C . ALA A 1 99 ? 21.686 2.544 -32.745 1.00 93.00 99 ALA A C 1
ATOM 757 O O . ALA A 1 99 ? 22.145 2.209 -33.838 1.00 93.00 99 ALA A O 1
ATOM 758 N N . GLU A 1 100 ? 21.813 3.787 -32.283 1.00 93.19 100 GLU A N 1
ATOM 759 C CA . GLU A 1 100 ? 22.482 4.853 -33.027 1.00 93.19 100 GLU A CA 1
ATOM 760 C C . GLU A 1 100 ? 23.985 4.577 -33.176 1.00 93.19 100 GLU A C 1
ATOM 762 O O . GLU A 1 100 ? 24.562 4.785 -34.246 1.00 93.19 100 GLU A O 1
ATOM 767 N N . GLY A 1 101 ? 24.630 4.025 -32.146 1.00 92.81 101 GLY A N 1
ATOM 768 C CA . GLY A 1 101 ? 26.016 3.569 -32.229 1.00 92.81 101 GLY A CA 1
ATOM 769 C C . GLY A 1 101 ? 26.205 2.431 -33.238 1.00 92.81 101 GLY A C 1
ATOM 770 O O . GLY A 1 101 ? 27.171 2.430 -34.005 1.00 92.81 101 GLY A O 1
ATOM 771 N N . MET A 1 102 ? 25.279 1.470 -33.287 1.00 87.94 102 MET A N 1
ATOM 772 C CA . MET A 1 102 ? 25.283 0.405 -34.293 1.00 87.94 102 MET A CA 1
ATOM 773 C C . MET A 1 102 ? 25.004 0.945 -35.695 1.00 87.94 102 MET A C 1
ATOM 775 O O . MET A 1 102 ? 25.645 0.491 -36.641 1.00 87.94 102 MET A O 1
ATOM 779 N N . ARG A 1 103 ? 24.115 1.934 -35.841 1.00 89.62 103 ARG A N 1
ATOM 780 C CA . ARG A 1 103 ? 23.818 2.598 -37.117 1.00 89.62 103 ARG A CA 1
ATOM 781 C C . ARG A 1 103 ? 25.050 3.306 -37.664 1.00 89.62 103 ARG A C 1
ATOM 783 O O . ARG A 1 103 ? 25.425 3.058 -38.805 1.00 89.62 103 ARG A O 1
ATOM 790 N N . GLN A 1 104 ? 25.737 4.086 -36.831 1.00 91.06 104 GLN A N 1
ATOM 791 C CA . GLN A 1 104 ? 26.987 4.748 -37.206 1.00 91.06 104 GLN A CA 1
ATOM 792 C C . GLN A 1 104 ? 28.087 3.744 -37.555 1.00 91.06 104 GLN A C 1
ATOM 794 O O . GLN A 1 104 ? 28.784 3.920 -38.551 1.00 91.06 104 GLN A O 1
ATOM 799 N N . LYS A 1 105 ? 28.220 2.650 -36.791 1.00 86.00 105 LYS A N 1
ATOM 800 C CA . LYS A 1 105 ? 29.146 1.562 -37.140 1.00 86.00 105 LYS A CA 1
ATOM 801 C C . LYS A 1 105 ? 28.773 0.929 -38.479 1.00 86.00 105 LYS A C 1
ATOM 803 O O . LYS A 1 105 ? 29.639 0.782 -39.327 1.00 86.00 105 LYS A O 1
ATOM 808 N N . ALA A 1 106 ? 27.508 0.599 -38.713 1.00 86.44 106 ALA A N 1
ATOM 809 C CA . ALA A 1 106 ? 27.059 0.027 -39.978 1.00 86.44 106 ALA A CA 1
ATOM 810 C C . ALA A 1 106 ? 27.298 0.985 -41.158 1.00 86.44 106 ALA A C 1
ATOM 812 O O . ALA A 1 106 ? 27.693 0.550 -42.236 1.00 86.44 106 ALA A O 1
ATOM 813 N N . GLU A 1 107 ? 27.102 2.286 -40.961 1.00 84.88 107 GLU A N 1
ATOM 814 C CA . GLU A 1 107 ? 27.348 3.320 -41.966 1.00 84.88 107 GLU A CA 1
ATOM 815 C C . GLU A 1 107 ? 28.844 3.490 -42.261 1.00 84.88 107 GLU A C 1
ATOM 817 O O . GLU A 1 107 ? 29.248 3.466 -43.425 1.00 84.88 107 GLU A O 1
ATOM 822 N N . ALA A 1 108 ? 29.682 3.512 -41.222 1.00 84.25 108 ALA A N 1
ATOM 823 C CA . ALA A 1 108 ? 31.133 3.486 -41.362 1.00 84.25 108 ALA A CA 1
ATOM 824 C C . ALA A 1 108 ? 31.612 2.213 -42.076 1.00 84.25 108 ALA A C 1
ATOM 826 O O . ALA A 1 108 ? 32.494 2.283 -42.924 1.00 84.25 108 ALA A O 1
ATOM 827 N N . TRP A 1 109 ? 31.008 1.053 -41.804 1.00 79.56 109 TRP A N 1
ATOM 828 C CA . TRP A 1 109 ? 31.336 -0.203 -42.481 1.00 79.56 109 TRP A CA 1
ATOM 829 C C . TRP A 1 109 ? 30.866 -0.229 -43.931 1.00 79.56 109 TRP A C 1
ATOM 831 O O . TRP A 1 109 ? 31.569 -0.783 -44.764 1.00 79.56 109 TRP A O 1
ATOM 841 N N . LYS A 1 110 ? 29.731 0.387 -44.279 1.00 79.94 110 LYS A N 1
ATOM 842 C CA . LYS A 1 110 ? 29.315 0.547 -45.684 1.00 79.94 110 LYS A CA 1
ATOM 843 C C . LYS A 1 110 ? 30.322 1.396 -46.457 1.00 79.94 110 LYS A C 1
ATOM 845 O O . LYS A 1 110 ? 30.756 0.998 -47.535 1.00 79.94 110 LYS A O 1
ATOM 850 N N . GLN A 1 111 ? 30.730 2.529 -45.887 1.00 78.19 111 GLN A N 1
ATOM 851 C CA . GLN A 1 111 ? 31.713 3.420 -46.505 1.00 78.19 111 GLN A CA 1
ATOM 852 C C . GLN A 1 111 ? 33.094 2.754 -46.589 1.00 78.19 111 GLN A C 1
ATOM 854 O O . GLN A 1 111 ? 33.678 2.687 -47.671 1.00 78.19 111 GLN A O 1
ATOM 859 N N . TYR A 1 112 ? 33.572 2.156 -45.495 1.00 69.38 112 TYR A N 1
ATOM 860 C CA . TYR A 1 112 ? 34.845 1.438 -45.454 1.00 69.38 112 TYR A CA 1
ATOM 861 C C . TYR A 1 112 ? 34.838 0.197 -46.351 1.00 69.38 112 TYR A C 1
ATOM 863 O O . TYR A 1 112 ? 35.812 -0.042 -47.048 1.00 69.38 112 TYR A O 1
ATOM 871 N N . SER A 1 113 ? 33.740 -0.560 -46.418 1.00 70.19 113 SER A N 1
ATOM 872 C CA . SER A 1 113 ? 33.603 -1.699 -47.332 1.00 70.19 113 SER A CA 1
ATOM 873 C C . SER A 1 113 ? 33.564 -1.255 -48.786 1.00 70.19 113 SER A C 1
ATOM 875 O O . SER A 1 113 ? 34.069 -1.993 -49.617 1.00 70.19 113 SER A O 1
ATOM 877 N N . SER A 1 114 ? 32.990 -0.096 -49.126 1.00 68.06 114 SER A N 1
ATOM 878 C CA . SER A 1 114 ? 33.019 0.399 -50.509 1.00 68.06 114 SER A CA 1
ATOM 879 C C . SER A 1 114 ? 34.430 0.799 -50.947 1.00 68.06 114 SER A C 1
ATOM 881 O O . SER A 1 114 ? 34.861 0.397 -52.024 1.00 68.06 114 SER A O 1
ATOM 883 N N . ALA A 1 115 ? 35.187 1.482 -50.083 1.00 72.19 115 ALA A N 1
ATOM 884 C CA . ALA A 1 115 ? 36.577 1.845 -50.351 1.00 72.19 115 ALA A CA 1
ATOM 885 C C . ALA A 1 115 ? 37.516 0.623 -50.307 1.00 72.19 115 ALA A C 1
ATOM 887 O O . ALA A 1 115 ? 38.348 0.443 -51.188 1.00 72.19 115 ALA A O 1
ATOM 888 N N . ALA A 1 116 ? 37.342 -0.276 -49.336 1.00 68.44 116 ALA A N 1
ATOM 889 C CA . ALA A 1 116 ? 38.127 -1.504 -49.223 1.00 68.44 116 ALA A CA 1
ATOM 890 C C . ALA A 1 116 ? 37.798 -2.518 -50.329 1.00 68.44 116 ALA A C 1
ATOM 892 O O . ALA A 1 116 ? 38.677 -3.270 -50.742 1.00 68.44 116 ALA A O 1
ATOM 893 N N . LEU A 1 117 ? 36.556 -2.551 -50.829 1.00 68.56 117 LEU A N 1
ATOM 894 C CA . LEU A 1 117 ? 36.192 -3.350 -52.000 1.00 68.56 117 LEU A CA 1
ATOM 895 C C . LEU A 1 117 ? 36.840 -2.783 -53.263 1.00 68.56 117 LEU A C 1
ATOM 897 O O . LEU A 1 117 ? 37.276 -3.566 -54.096 1.00 68.56 117 LEU A O 1
ATOM 901 N N . GLN A 1 118 ? 36.941 -1.458 -53.393 1.00 73.31 118 GLN A N 1
ATOM 902 C CA . GLN A 1 118 ? 37.649 -0.819 -54.505 1.00 73.31 118 GLN A CA 1
ATOM 903 C C . GLN A 1 118 ? 39.151 -1.113 -54.457 1.00 73.31 118 GLN A C 1
ATOM 905 O O . GLN A 1 118 ? 39.696 -1.568 -55.458 1.00 73.31 118 GLN A O 1
ATOM 910 N N . GLU A 1 119 ? 39.792 -0.950 -53.298 1.00 76.25 119 GLU A N 1
ATOM 911 C CA . GLU A 1 119 ? 41.220 -1.246 -53.122 1.00 76.25 119 GLU A CA 1
ATOM 912 C C . GLU A 1 119 ? 41.519 -2.725 -53.410 1.00 76.25 119 GLU A C 1
ATOM 914 O O . GLU A 1 119 ? 42.334 -3.047 -54.273 1.00 76.25 119 GLU A O 1
ATOM 919 N N . LYS A 1 120 ? 40.775 -3.649 -52.782 1.00 75.75 120 LYS A N 1
ATOM 920 C CA . LYS A 1 120 ? 40.945 -5.090 -53.026 1.00 75.75 120 LYS A CA 1
ATOM 921 C C . LYS A 1 120 ? 40.601 -5.493 -54.455 1.00 75.75 120 LYS A C 1
ATOM 923 O O . LYS A 1 120 ? 41.196 -6.435 -54.969 1.00 75.75 120 LYS A O 1
ATOM 928 N N . LEU A 1 121 ? 39.640 -4.832 -55.103 1.00 74.00 121 LEU A N 1
ATOM 929 C CA . LEU A 1 121 ? 39.343 -5.097 -56.507 1.00 74.00 121 LEU A CA 1
ATOM 930 C C . LEU A 1 121 ? 40.527 -4.681 -57.375 1.00 74.00 121 LEU A C 1
ATOM 932 O O . LEU A 1 121 ? 40.942 -5.488 -58.194 1.00 74.00 121 LEU A O 1
ATOM 936 N N . ILE A 1 122 ? 41.107 -3.495 -57.158 1.00 84.50 122 ILE A N 1
ATOM 937 C CA . ILE A 1 122 ? 42.296 -3.020 -57.882 1.00 84.50 122 ILE A CA 1
ATOM 938 C C . ILE A 1 122 ? 43.482 -3.971 -57.681 1.00 84.50 122 ILE A C 1
ATOM 940 O O . ILE A 1 122 ? 44.140 -4.328 -58.655 1.00 84.50 122 ILE A O 1
ATOM 944 N N . GLU A 1 123 ? 43.708 -4.463 -56.461 1.00 81.25 123 GLU A N 1
ATOM 945 C CA . GLU A 1 123 ? 44.733 -5.478 -56.173 1.00 81.25 123 GLU A CA 1
ATOM 946 C C . GLU A 1 123 ? 44.483 -6.811 -56.899 1.00 81.25 123 GLU A C 1
ATOM 948 O O . GLU A 1 123 ? 45.430 -7.500 -57.276 1.00 81.25 123 GLU A O 1
ATOM 953 N N . ARG A 1 124 ? 43.214 -7.185 -57.108 1.00 84.38 124 ARG A N 1
ATOM 954 C CA . ARG A 1 124 ? 42.803 -8.431 -57.780 1.00 84.38 124 ARG A CA 1
ATOM 955 C C . ARG A 1 124 ? 42.572 -8.276 -59.283 1.00 84.38 124 ARG A C 1
ATOM 957 O O . ARG A 1 124 ? 42.461 -9.285 -59.979 1.00 84.38 124 ARG A O 1
ATOM 964 N N . LEU A 1 125 ? 42.552 -7.050 -59.812 1.00 82.19 125 LEU A N 1
ATOM 965 C CA . LEU A 1 125 ? 42.438 -6.781 -61.248 1.00 82.19 125 LEU A CA 1
ATOM 966 C C . LEU A 1 125 ? 43.511 -7.510 -62.077 1.00 82.19 125 LEU A C 1
ATOM 968 O O . LEU A 1 125 ? 43.144 -8.029 -63.128 1.00 82.19 125 LEU A O 1
ATOM 972 N N . PRO A 1 126 ? 44.788 -7.627 -61.655 1.00 86.75 126 PRO A N 1
ATOM 973 C CA . PRO A 1 126 ? 45.798 -8.377 -62.401 1.00 86.75 126 PRO A CA 1
ATOM 974 C C . PRO A 1 126 ? 45.491 -9.875 -62.497 1.00 86.75 126 PRO A C 1
ATOM 976 O O . PRO A 1 126 ? 45.681 -10.465 -63.558 1.00 86.75 126 PRO A O 1
ATOM 979 N N . GLU A 1 127 ? 44.982 -10.487 -61.421 1.00 83.81 127 GLU A N 1
ATOM 980 C CA . GLU A 1 127 ? 44.585 -11.903 -61.410 1.00 83.81 127 GLU A CA 1
ATOM 981 C C . GLU A 1 127 ? 43.397 -12.137 -62.351 1.00 83.81 127 GLU A C 1
ATOM 983 O O . GLU A 1 127 ? 43.409 -13.072 -63.150 1.00 83.81 127 GLU A O 1
ATOM 988 N N . ILE A 1 128 ? 42.399 -11.247 -62.314 1.00 82.75 128 ILE A N 1
ATOM 989 C CA . ILE A 1 128 ? 41.238 -11.300 -63.212 1.00 82.75 128 ILE A CA 1
ATOM 990 C C . ILE A 1 128 ? 41.675 -11.071 -64.663 1.00 82.75 128 ILE A C 1
ATOM 992 O O . ILE A 1 128 ? 41.269 -11.819 -65.548 1.00 82.75 128 ILE A O 1
ATOM 996 N N . ALA A 1 129 ? 42.532 -10.083 -64.924 1.00 81.81 129 ALA A N 1
ATOM 997 C CA . ALA A 1 129 ? 43.053 -9.804 -66.258 1.00 81.81 129 ALA A CA 1
ATOM 998 C C . ALA A 1 129 ? 43.852 -10.992 -66.814 1.00 81.81 129 ALA A C 1
ATOM 1000 O O . ALA A 1 129 ? 43.684 -11.330 -67.981 1.00 81.81 129 ALA A O 1
ATOM 1001 N N . GLN A 1 130 ? 44.661 -11.671 -65.993 1.00 82.69 130 GLN A N 1
ATOM 1002 C CA . GLN A 1 130 ? 45.351 -12.902 -66.392 1.00 82.69 130 GLN A CA 1
ATOM 1003 C C . GLN A 1 130 ? 44.379 -14.058 -66.640 1.00 82.69 130 GLN A C 1
ATOM 1005 O O . GLN A 1 130 ? 44.519 -14.754 -67.640 1.00 82.69 130 GLN A O 1
ATOM 1010 N N . ALA A 1 131 ? 43.375 -14.249 -65.782 1.00 81.62 131 ALA A N 1
ATOM 1011 C CA . ALA A 1 131 ? 42.380 -15.309 -65.945 1.00 81.62 131 ALA A CA 1
ATOM 1012 C C . ALA A 1 131 ? 41.507 -15.109 -67.195 1.00 81.62 131 ALA A C 1
ATOM 1014 O O . ALA A 1 131 ? 41.174 -16.076 -67.875 1.00 81.62 131 ALA A O 1
ATOM 1015 N N . VAL A 1 132 ? 41.172 -13.860 -67.530 1.00 79.62 132 VAL A N 1
ATOM 1016 C CA . VAL A 1 132 ? 40.441 -13.500 -68.754 1.00 79.62 132 VAL A CA 1
ATOM 1017 C C . VAL A 1 132 ? 41.351 -13.562 -69.985 1.00 79.62 132 VAL A C 1
ATOM 1019 O O . VAL A 1 132 ? 40.909 -13.972 -71.057 1.00 79.62 132 VAL A O 1
ATOM 1022 N N . ALA A 1 133 ? 42.632 -13.207 -69.850 1.00 79.19 133 ALA A N 1
ATOM 1023 C CA . ALA A 1 133 ? 43.605 -13.307 -70.933 1.00 79.19 133 ALA A CA 1
ATOM 1024 C C . ALA A 1 133 ? 44.053 -14.751 -71.210 1.00 79.19 133 ALA A C 1
ATOM 1026 O O . ALA A 1 133 ? 44.438 -15.035 -72.337 1.00 79.19 133 ALA A O 1
ATOM 1027 N N . ALA A 1 134 ? 43.982 -15.671 -70.245 1.00 79.88 134 ALA A N 1
ATOM 1028 C CA . ALA A 1 134 ? 44.376 -17.071 -70.418 1.00 79.88 134 ALA A CA 1
ATOM 1029 C C . ALA A 1 134 ? 43.660 -17.779 -71.595 1.00 79.88 134 ALA A C 1
ATOM 1031 O O . ALA A 1 134 ? 44.349 -18.342 -72.447 1.00 79.88 134 ALA A O 1
ATOM 1032 N N . PRO A 1 135 ? 42.318 -17.720 -71.737 1.00 75.50 135 PRO A N 1
ATOM 1033 C CA . PRO A 1 135 ? 41.638 -18.276 -72.907 1.00 75.50 135 PRO A CA 1
ATOM 1034 C C . PRO A 1 135 ? 41.871 -17.468 -74.193 1.00 75.50 135 PRO A C 1
ATOM 1036 O O . PRO A 1 135 ? 41.748 -18.031 -75.275 1.00 75.50 135 PRO A O 1
ATOM 1039 N N . LEU A 1 136 ? 42.237 -16.183 -74.108 1.00 68.06 136 LEU A N 1
ATOM 1040 C CA . LEU A 1 136 ? 42.588 -15.359 -75.276 1.00 68.06 136 LEU A CA 1
ATOM 1041 C C . LEU A 1 136 ? 44.017 -15.625 -75.779 1.00 68.06 136 LEU A C 1
ATOM 1043 O O . LEU A 1 136 ? 44.252 -15.563 -76.981 1.00 68.06 136 LEU A O 1
ATOM 1047 N N . GLN A 1 137 ? 44.958 -15.961 -74.890 1.00 71.44 137 GLN A N 1
ATOM 1048 C CA . GLN A 1 137 ? 46.324 -16.373 -75.240 1.00 71.44 137 GLN A CA 1
ATOM 1049 C C . GLN A 1 137 ? 46.347 -17.708 -75.990 1.00 71.44 137 GLN A C 1
ATOM 1051 O O . GLN A 1 137 ? 47.227 -17.921 -76.813 1.00 71.44 137 GLN A O 1
ATOM 1056 N N . ALA A 1 138 ? 45.371 -18.585 -75.743 1.00 69.69 138 ALA A N 1
ATOM 1057 C CA . ALA A 1 138 ? 45.215 -19.849 -76.463 1.00 69.69 138 ALA A CA 1
ATOM 1058 C C . ALA A 1 138 ? 44.644 -19.687 -77.890 1.00 69.69 138 ALA A C 1
ATOM 1060 O O . ALA A 1 138 ? 44.494 -20.676 -78.607 1.00 69.69 138 ALA A O 1
ATOM 1061 N N . ILE A 1 139 ? 44.297 -18.466 -78.314 1.00 67.38 139 ILE A N 1
ATOM 1062 C CA . ILE A 1 139 ? 43.807 -18.181 -79.666 1.00 67.38 139 ILE A CA 1
ATOM 1063 C C . ILE A 1 139 ? 44.962 -17.591 -80.485 1.00 67.38 139 ILE A C 1
ATOM 1065 O O . ILE A 1 139 ? 45.098 -16.380 -80.625 1.00 67.38 139 ILE A O 1
ATOM 1069 N N . ASP A 1 140 ? 45.784 -18.461 -81.073 1.00 65.19 140 ASP A N 1
ATOM 1070 C CA . ASP A 1 140 ? 46.952 -18.077 -81.887 1.00 65.19 140 ASP A CA 1
ATOM 1071 C C . ASP A 1 140 ? 46.588 -17.319 -83.180 1.00 65.19 140 ASP A C 1
ATOM 1073 O O . ASP A 1 140 ? 47.420 -16.635 -83.786 1.00 65.19 140 ASP A O 1
ATOM 1077 N N . ARG A 1 141 ? 45.342 -17.459 -83.652 1.00 57.09 141 ARG A N 1
ATOM 1078 C CA . ARG A 1 141 ? 44.847 -16.796 -84.861 1.00 57.09 141 ARG A CA 1
ATOM 1079 C C . ARG A 1 141 ? 43.325 -16.732 -84.872 1.00 57.09 141 ARG A C 1
ATOM 1081 O O . ARG A 1 141 ? 42.658 -17.724 -85.157 1.00 57.09 141 ARG A O 1
ATOM 1088 N N . ILE A 1 142 ? 42.772 -15.537 -84.680 1.00 61.34 142 ILE A N 1
ATOM 1089 C CA . ILE A 1 142 ? 41.406 -15.251 -85.127 1.00 61.34 142 ILE A CA 1
ATOM 1090 C C . ILE A 1 142 ? 41.471 -15.135 -86.648 1.00 61.34 142 ILE A C 1
ATOM 1092 O O . ILE A 1 142 ? 41.794 -14.084 -87.201 1.00 61.34 142 ILE A O 1
ATOM 1096 N N . VAL A 1 143 ? 41.216 -16.238 -87.348 1.00 55.25 143 VAL A N 1
ATOM 1097 C CA . VAL A 1 143 ? 40.920 -16.162 -88.776 1.00 55.25 143 VAL A CA 1
ATOM 1098 C C . VAL A 1 143 ? 39.516 -15.586 -88.868 1.00 55.25 143 VAL A C 1
ATOM 1100 O O . VAL A 1 143 ? 38.536 -16.283 -88.618 1.00 55.25 143 VAL A O 1
ATOM 1103 N N . MET A 1 144 ? 39.413 -14.299 -89.193 1.00 53.09 144 MET A N 1
ATOM 1104 C CA . MET A 1 144 ? 38.150 -13.729 -89.641 1.00 53.09 144 MET A CA 1
ATOM 1105 C C . MET A 1 144 ? 37.830 -14.390 -90.982 1.00 53.09 144 MET A C 1
ATOM 1107 O O . MET A 1 144 ? 38.285 -13.948 -92.035 1.00 53.09 144 MET A O 1
ATOM 1111 N N . VAL A 1 145 ? 37.123 -15.520 -90.936 1.00 49.69 145 VAL A N 1
ATOM 1112 C CA . VAL A 1 145 ? 36.630 -16.186 -92.137 1.00 49.69 145 VAL A CA 1
ATOM 1113 C C . VAL A 1 145 ? 35.555 -15.269 -92.703 1.00 49.69 145 VAL A C 1
ATOM 1115 O O . VAL A 1 145 ? 34.411 -15.277 -92.255 1.00 49.69 145 VAL A O 1
ATOM 1118 N N . GLN A 1 146 ? 35.947 -14.433 -93.666 1.00 50.88 146 GLN A N 1
ATOM 1119 C CA . GLN A 1 146 ? 35.024 -13.786 -94.589 1.00 50.88 146 GLN A CA 1
ATOM 1120 C C . GLN A 1 146 ? 34.342 -14.886 -95.410 1.00 50.88 146 GLN A C 1
ATOM 1122 O O . GLN A 1 146 ? 34.745 -15.218 -96.522 1.00 50.88 146 GLN A O 1
ATOM 1127 N N . GLY A 1 147 ? 33.310 -15.486 -94.824 1.00 48.16 147 GLY A N 1
ATOM 1128 C CA . GLY A 1 147 ? 32.309 -16.250 -95.544 1.00 48.16 147 GLY A CA 1
ATOM 1129 C C . GLY A 1 147 ? 31.391 -15.268 -96.255 1.00 48.16 147 GLY A C 1
ATOM 1130 O O . GLY A 1 147 ? 30.414 -14.829 -95.670 1.00 48.16 147 GLY A O 1
ATOM 1131 N N . GLY A 1 148 ? 31.776 -14.883 -97.474 1.00 50.75 148 GLY A N 1
ATOM 1132 C CA . GLY A 1 148 ? 30.930 -14.289 -98.514 1.00 50.75 148 GLY A CA 1
ATOM 1133 C C . GLY A 1 148 ? 29.815 -13.335 -98.068 1.00 50.75 148 GLY A C 1
ATOM 1134 O O . GLY A 1 148 ? 28.693 -13.772 -97.834 1.00 50.75 148 GLY A O 1
ATOM 1135 N N . GLY A 1 149 ? 30.102 -12.029 -98.110 1.00 47.12 149 GLY A N 1
ATOM 1136 C CA . GLY A 1 149 ? 29.086 -10.972 -98.178 1.00 47.12 149 GLY A CA 1
ATOM 1137 C C . GLY A 1 149 ? 29.254 -9.857 -97.146 1.00 47.12 149 GLY A C 1
ATOM 1138 O O . GLY A 1 149 ? 28.649 -9.911 -96.086 1.00 47.12 149 GLY A O 1
ATOM 1139 N N . GLU A 1 150 ? 30.009 -8.827 -97.538 1.00 52.62 150 GLU A N 1
ATOM 1140 C CA . GLU A 1 150 ? 30.224 -7.518 -96.889 1.00 52.62 150 GLU A CA 1
ATOM 1141 C C . GLU A 1 150 ? 31.191 -7.419 -95.684 1.00 52.62 150 GLU A C 1
ATOM 1143 O O . GLU A 1 150 ? 31.110 -8.186 -94.724 1.00 52.62 150 GLU A O 1
ATOM 1148 N N . PRO A 1 151 ? 32.126 -6.442 -95.701 1.00 49.03 151 PRO A N 1
ATOM 1149 C CA . PRO A 1 151 ? 33.066 -6.215 -94.616 1.00 49.03 151 PRO A CA 1
ATOM 1150 C C . PRO A 1 151 ? 32.395 -5.404 -93.507 1.00 49.03 151 PRO A C 1
ATOM 1152 O O . PRO A 1 151 ? 32.015 -4.251 -93.697 1.00 49.03 151 PRO A O 1
ATOM 1155 N N . GLY A 1 152 ? 32.293 -5.976 -92.314 1.00 51.94 152 GLY A N 1
ATOM 1156 C CA . GLY A 1 152 ? 31.881 -5.201 -91.156 1.00 51.94 152 GLY A CA 1
ATOM 1157 C C . GLY A 1 152 ? 31.537 -6.060 -89.959 1.00 51.94 152 GLY A C 1
ATOM 1158 O O . GLY A 1 152 ? 30.967 -7.142 -90.076 1.00 51.94 152 GLY A O 1
ATOM 1159 N N . PHE A 1 153 ? 31.834 -5.518 -88.784 1.00 55.62 153 PHE A N 1
ATOM 1160 C CA . PHE A 1 153 ? 31.452 -5.997 -87.454 1.00 55.62 153 PHE A CA 1
ATOM 1161 C C . PHE A 1 153 ? 29.955 -6.392 -87.335 1.00 55.62 153 PHE A C 1
ATOM 1163 O O . PHE A 1 153 ? 29.559 -7.102 -86.415 1.00 55.62 153 PHE A O 1
ATOM 1170 N N . THR A 1 154 ? 29.126 -5.997 -88.302 1.00 56.31 154 THR A N 1
ATOM 1171 C CA . THR A 1 154 ? 27.696 -6.266 -88.492 1.00 56.31 154 THR A CA 1
A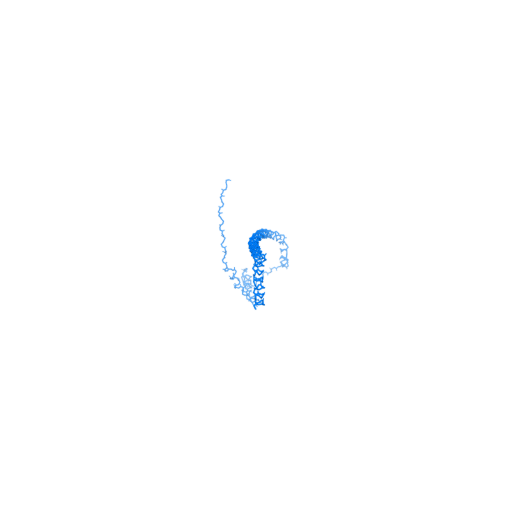TOM 1172 C C . THR A 1 154 ? 27.293 -7.746 -88.417 1.00 56.31 154 THR A C 1
ATOM 1174 O O . THR A 1 154 ? 26.213 -8.040 -87.914 1.00 56.31 154 THR A O 1
ATOM 1177 N N . GLY A 1 155 ? 28.138 -8.691 -88.856 1.00 57.66 155 GLY A N 1
ATOM 1178 C CA . GLY A 1 155 ? 27.832 -10.134 -88.795 1.00 57.66 155 GLY A CA 1
ATOM 1179 C C . GLY A 1 155 ? 27.913 -10.724 -87.381 1.00 57.66 155 GLY A C 1
ATOM 1180 O O . GLY A 1 155 ? 27.010 -11.436 -86.946 1.00 57.66 155 GLY A O 1
ATOM 1181 N N . LEU A 1 156 ? 28.951 -10.351 -86.624 1.00 56.53 156 LEU A N 1
ATOM 1182 C CA . LEU A 1 156 ? 29.068 -10.664 -85.193 1.00 56.53 156 LEU A CA 1
ATOM 1183 C C . LEU A 1 156 ? 28.010 -9.914 -84.380 1.00 56.53 156 LEU A C 1
ATOM 1185 O O . LEU A 1 156 ? 27.419 -10.478 -83.465 1.00 56.53 156 LEU A O 1
ATOM 1189 N N . THR A 1 157 ? 27.719 -8.667 -84.755 1.00 61.12 157 THR A N 1
ATOM 1190 C CA . THR A 1 157 ? 26.682 -7.868 -84.092 1.00 61.12 157 THR A CA 1
ATOM 1191 C C . THR A 1 157 ? 25.296 -8.486 -84.297 1.00 61.12 157 THR A C 1
ATOM 1193 O O . THR A 1 157 ? 24.539 -8.557 -83.337 1.00 61.12 157 THR A O 1
ATOM 1196 N N . ARG A 1 158 ? 24.975 -9.014 -85.491 1.00 63.16 158 ARG A N 1
ATOM 1197 C CA . ARG A 1 158 ? 23.741 -9.78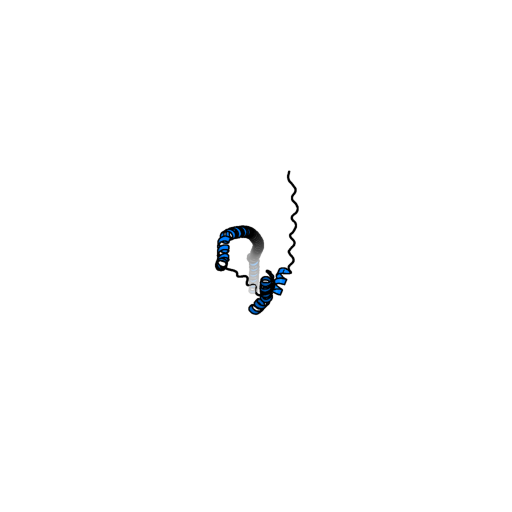9 -85.725 1.00 63.16 158 ARG A CA 1
ATOM 1198 C C . ARG A 1 158 ? 23.710 -11.081 -84.924 1.00 63.16 158 ARG A C 1
ATOM 1200 O O . ARG A 1 158 ? 22.738 -11.290 -84.222 1.00 63.16 158 ARG A O 1
ATOM 1207 N N . GLY A 1 159 ? 24.779 -11.880 -84.933 1.00 64.88 159 GLY A N 1
ATOM 1208 C CA . GLY A 1 159 ? 24.820 -13.128 -84.160 1.00 64.88 159 GLY A CA 1
ATOM 1209 C C . GLY A 1 159 ? 24.644 -12.910 -82.652 1.00 64.88 159 GLY A C 1
ATOM 1210 O O . GLY A 1 159 ? 23.922 -13.652 -81.996 1.00 64.88 159 GLY A O 1
ATOM 1211 N N . VAL A 1 160 ? 25.236 -11.848 -82.100 1.00 63.88 160 VAL A N 1
ATOM 1212 C CA . VAL A 1 160 ? 25.026 -11.465 -80.695 1.00 63.88 160 VAL A CA 1
ATOM 1213 C C . VAL A 1 160 ? 23.618 -10.905 -80.477 1.00 63.88 160 VAL A C 1
ATOM 1215 O O . VAL A 1 160 ? 23.008 -11.196 -79.455 1.00 63.88 160 VAL A O 1
ATOM 1218 N N . THR A 1 161 ? 23.061 -10.162 -81.437 1.00 67.62 161 THR A N 1
ATOM 1219 C CA . THR A 1 161 ? 21.681 -9.650 -81.363 1.00 67.62 161 THR A CA 1
ATOM 1220 C C . THR A 1 161 ? 20.654 -10.783 -81.432 1.00 67.62 161 THR A C 1
ATOM 1222 O O . THR A 1 161 ? 19.678 -10.744 -80.694 1.00 67.62 161 THR A O 1
ATOM 1225 N N . ASP A 1 162 ? 20.900 -11.824 -82.226 1.00 67.81 162 ASP A N 1
ATOM 1226 C CA . ASP A 1 162 ? 20.038 -13.003 -82.339 1.00 67.81 162 ASP A CA 1
ATOM 1227 C C . ASP A 1 162 ? 20.084 -13.848 -81.053 1.00 67.81 162 ASP A C 1
ATOM 1229 O O . ASP A 1 162 ? 19.045 -14.283 -80.555 1.00 67.81 162 ASP A O 1
ATOM 1233 N N . VAL A 1 163 ? 21.267 -13.998 -80.441 1.00 69.31 163 VAL A N 1
ATOM 1234 C CA . VAL A 1 163 ? 21.417 -14.656 -79.129 1.00 69.31 163 VAL A CA 1
ATOM 1235 C C . VAL A 1 163 ? 20.750 -13.840 -78.018 1.00 69.31 163 VAL A C 1
ATOM 1237 O O . VAL A 1 163 ? 20.069 -14.408 -77.165 1.00 69.31 163 VAL A O 1
ATOM 1240 N N . ILE A 1 164 ? 20.883 -12.511 -78.035 1.00 72.44 164 ILE A N 1
ATOM 1241 C CA . ILE A 1 164 ? 20.196 -11.620 -77.087 1.00 72.44 164 ILE A CA 1
ATOM 1242 C C . ILE A 1 164 ? 18.679 -11.638 -77.307 1.00 72.44 164 ILE A C 1
ATOM 1244 O O . ILE A 1 164 ? 17.937 -11.583 -76.332 1.00 72.44 164 ILE A O 1
ATOM 1248 N N . ALA A 1 165 ? 18.200 -11.772 -78.543 1.00 75.56 165 ALA A N 1
ATOM 1249 C CA . ALA A 1 165 ? 16.773 -11.869 -78.839 1.00 75.56 165 ALA A CA 1
ATOM 1250 C C . ALA A 1 165 ? 16.163 -13.205 -78.381 1.00 75.56 165 ALA A C 1
ATOM 1252 O O . ALA A 1 165 ? 15.002 -13.240 -77.980 1.00 75.56 165 ALA A O 1
ATOM 1253 N N . GLN A 1 166 ? 16.931 -14.299 -78.405 1.00 74.12 166 GLN A N 1
ATOM 1254 C CA . GLN A 1 166 ? 16.472 -15.615 -77.939 1.00 74.12 166 GLN A CA 1
ATOM 1255 C C . GLN A 1 166 ? 16.654 -15.845 -76.435 1.00 74.12 166 GLN A C 1
ATOM 1257 O O . GLN A 1 166 ? 15.956 -16.682 -75.861 1.00 74.12 166 GLN A O 1
ATOM 1262 N N . LEU A 1 167 ? 17.554 -15.107 -75.781 1.00 74.62 167 LEU A N 1
ATOM 1263 C CA . LEU A 1 167 ? 17.828 -15.233 -74.347 1.00 74.62 167 LEU A CA 1
ATOM 1264 C C . LEU A 1 167 ? 16.574 -15.103 -73.457 1.00 74.62 167 LEU A C 1
ATOM 1266 O O . LEU A 1 167 ? 16.405 -15.961 -72.589 1.00 74.62 167 LEU A O 1
ATOM 1270 N N . PRO A 1 168 ? 15.673 -14.119 -73.665 1.00 74.31 168 PRO A N 1
ATOM 1271 C CA . PRO A 1 168 ? 14.454 -13.991 -72.872 1.00 74.31 168 PRO A CA 1
ATOM 1272 C C . PRO A 1 168 ? 13.582 -15.246 -72.923 1.00 74.31 168 PRO A C 1
ATOM 1274 O O . PRO A 1 168 ? 13.221 -15.779 -71.879 1.00 74.31 168 PRO A O 1
ATOM 1277 N N . ALA A 1 169 ? 13.353 -15.783 -74.124 1.00 75.12 169 ALA A N 1
ATOM 1278 C CA . ALA A 1 169 ? 12.522 -16.967 -74.323 1.00 75.12 169 ALA A CA 1
ATOM 1279 C C . ALA A 1 169 ? 13.127 -18.234 -73.692 1.00 75.12 169 ALA A C 1
ATOM 1281 O O . ALA A 1 169 ? 12.401 -19.082 -73.178 1.00 75.12 169 ALA A O 1
ATOM 1282 N N . VAL A 1 170 ? 14.458 -18.378 -73.706 1.00 77.75 170 VAL A N 1
ATOM 1283 C CA . VAL A 1 170 ? 15.141 -19.538 -73.105 1.00 77.75 170 VAL A CA 1
ATOM 1284 C C . VAL A 1 170 ? 15.091 -19.485 -71.580 1.00 77.75 170 VAL A C 1
ATOM 1286 O O . VAL A 1 170 ? 14.865 -20.510 -70.936 1.00 77.75 170 VAL A O 1
ATOM 1289 N N . VAL A 1 171 ? 15.285 -18.305 -70.989 1.00 75.38 171 VAL A N 1
ATOM 1290 C CA . VAL A 1 171 ? 15.210 -18.138 -69.532 1.00 75.38 171 VAL A CA 1
ATOM 1291 C C . VAL A 1 171 ? 13.774 -18.310 -69.046 1.00 75.38 171 VAL A C 1
ATOM 1293 O O . VAL A 1 171 ? 13.560 -19.021 -68.064 1.00 75.38 171 VAL A O 1
ATOM 1296 N N . GLU A 1 172 ? 12.795 -17.756 -69.759 1.00 79.31 172 GLU A N 1
ATOM 1297 C CA . GLU A 1 172 ? 11.373 -17.938 -69.463 1.00 79.31 172 GLU A CA 1
ATOM 1298 C C . GLU A 1 172 ? 10.965 -19.417 -69.554 1.00 79.31 172 GLU A C 1
ATOM 1300 O O . GLU A 1 172 ? 10.370 -19.946 -68.619 1.00 79.31 172 GLU A O 1
ATOM 1305 N N . ALA A 1 173 ? 11.379 -20.143 -70.599 1.00 76.62 173 ALA A N 1
ATOM 1306 C CA . ALA A 1 173 ? 11.079 -21.571 -70.736 1.00 76.62 173 ALA A CA 1
ATOM 1307 C C . ALA A 1 173 ? 11.755 -22.451 -69.665 1.00 76.62 173 ALA A C 1
ATOM 1309 O O . ALA A 1 173 ? 11.196 -23.470 -69.260 1.00 76.62 173 ALA A O 1
ATOM 1310 N N . ALA A 1 174 ? 12.956 -22.082 -69.206 1.00 76.69 174 ALA A N 1
ATOM 1311 C CA . ALA A 1 174 ? 13.714 -22.857 -68.223 1.00 76.69 174 ALA A CA 1
ATOM 1312 C C . ALA A 1 174 ? 13.322 -22.557 -66.766 1.00 76.69 174 ALA A C 1
ATOM 1314 O O . ALA A 1 174 ? 13.489 -23.417 -65.901 1.00 76.69 174 ALA A O 1
ATOM 1315 N N . THR A 1 175 ? 12.842 -21.345 -66.477 1.00 76.00 175 THR A N 1
ATOM 1316 C CA . THR A 1 175 ? 12.614 -20.873 -65.098 1.00 76.00 175 THR A CA 1
ATOM 1317 C C . THR A 1 175 ? 11.189 -20.391 -64.823 1.00 76.00 175 THR A C 1
ATOM 1319 O O . THR A 1 175 ? 10.831 -20.224 -63.660 1.00 76.00 175 THR A O 1
ATOM 1322 N N . GLY A 1 176 ? 10.361 -20.213 -65.858 1.00 74.88 176 GLY A N 1
ATOM 1323 C CA . GLY A 1 176 ? 8.991 -19.701 -65.757 1.00 74.88 176 GLY A CA 1
ATOM 1324 C C . GLY A 1 176 ? 8.899 -18.199 -65.469 1.00 74.88 176 GLY A C 1
ATOM 1325 O O . GLY A 1 176 ? 7.836 -17.726 -65.078 1.00 74.88 176 GLY A O 1
ATOM 1326 N N . VAL A 1 177 ? 10.006 -17.460 -65.599 1.00 74.94 177 VAL A N 1
ATOM 1327 C CA . VAL A 1 177 ? 10.103 -16.036 -65.253 1.00 74.94 177 VAL A CA 1
ATOM 1328 C C . VAL A 1 177 ? 10.217 -15.190 -66.522 1.00 74.94 177 VAL A C 1
ATOM 1330 O O . VAL A 1 177 ? 11.193 -15.327 -67.261 1.00 74.94 177 VAL A O 1
ATOM 1333 N N . ASP A 1 178 ? 9.259 -14.282 -66.741 1.00 73.56 178 ASP A N 1
ATOM 1334 C CA . ASP A 1 178 ? 9.277 -13.331 -67.859 1.00 73.56 178 ASP A CA 1
ATOM 1335 C C . ASP A 1 178 ? 10.231 -12.161 -67.551 1.00 73.56 178 ASP A C 1
ATOM 1337 O O . ASP A 1 178 ? 9.990 -11.287 -66.708 1.00 73.56 178 ASP A O 1
ATOM 1341 N N . LEU A 1 179 ? 11.374 -12.164 -68.235 1.00 68.62 179 LEU A N 1
ATOM 1342 C CA . LEU A 1 179 ? 12.393 -11.127 -68.103 1.00 68.62 179 LEU A CA 1
ATOM 1343 C C . LEU A 1 179 ? 11.917 -9.762 -68.614 1.00 68.62 179 LEU A C 1
ATOM 1345 O O . LEU A 1 179 ? 12.452 -8.750 -68.166 1.00 68.62 179 LEU A O 1
ATOM 1349 N N . GLY A 1 180 ? 10.938 -9.712 -69.521 1.00 75.50 180 GLY A N 1
ATOM 1350 C CA . GLY A 1 180 ? 10.358 -8.474 -70.034 1.00 75.50 180 GLY A CA 1
ATOM 1351 C C . GLY A 1 180 ? 9.599 -7.709 -68.953 1.00 75.50 180 GLY A C 1
ATOM 1352 O O . GLY A 1 180 ? 9.805 -6.501 -68.798 1.00 75.50 180 GLY A O 1
ATOM 1353 N N . GLU A 1 181 ? 8.806 -8.416 -68.145 1.00 69.88 181 GLU A N 1
ATOM 1354 C CA . GLU A 1 181 ? 8.112 -7.834 -66.990 1.00 69.88 181 GLU A CA 1
ATOM 1355 C C . GLU A 1 181 ? 9.096 -7.377 -65.909 1.00 69.88 181 GLU A C 1
ATOM 1357 O O . GLU A 1 181 ? 8.976 -6.267 -65.388 1.00 69.88 181 GLU A O 1
ATOM 1362 N N . LEU A 1 182 ? 10.124 -8.179 -65.610 1.00 70.06 182 LEU A N 1
ATOM 1363 C CA . LEU A 1 182 ? 11.168 -7.801 -64.650 1.00 70.06 182 LEU A CA 1
ATOM 1364 C C . LEU A 1 182 ? 11.978 -6.584 -65.111 1.00 70.06 182 LEU A C 1
ATOM 1366 O O . LEU A 1 182 ? 12.298 -5.716 -64.292 1.00 70.06 182 LEU A O 1
ATOM 1370 N N . LEU A 1 183 ? 12.301 -6.486 -66.406 1.00 70.94 183 LEU A N 1
ATOM 1371 C CA . LEU A 1 183 ? 12.990 -5.318 -66.952 1.00 70.94 183 LEU A CA 1
ATOM 1372 C C . LEU A 1 183 ? 12.091 -4.083 -66.908 1.00 70.94 183 LEU A C 1
ATOM 1374 O O . LEU A 1 183 ? 12.572 -3.020 -66.530 1.00 70.94 183 LEU A O 1
ATOM 1378 N N . GLN A 1 184 ? 10.801 -4.201 -67.237 1.00 71.06 184 GLN A N 1
ATOM 1379 C CA . GLN A 1 184 ? 9.850 -3.091 -67.121 1.00 71.06 184 GLN A CA 1
ATOM 1380 C C . GLN A 1 184 ? 9.630 -2.668 -65.666 1.00 71.06 184 GLN A C 1
ATOM 1382 O O . GLN A 1 184 ? 9.597 -1.473 -65.387 1.00 71.06 184 GLN A O 1
ATOM 1387 N N . A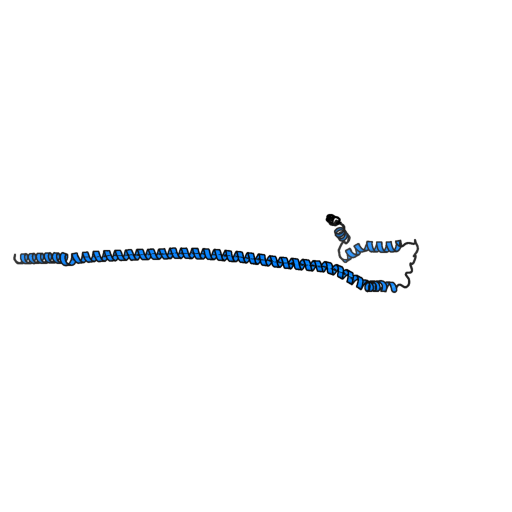LA A 1 185 ? 9.577 -3.604 -64.720 1.00 71.25 185 ALA A N 1
ATOM 1388 C CA . ALA A 1 185 ? 9.497 -3.295 -63.294 1.00 71.25 185 ALA A CA 1
ATOM 1389 C C . ALA A 1 185 ? 10.761 -2.576 -62.781 1.00 71.25 185 ALA A C 1
ATOM 1391 O O . ALA A 1 185 ? 10.687 -1.755 -61.867 1.00 71.25 185 ALA A O 1
ATOM 1392 N N . ARG A 1 186 ? 11.929 -2.857 -63.377 1.00 64.69 186 ARG A N 1
ATOM 1393 C CA . ARG A 1 186 ? 13.219 -2.257 -63.000 1.00 64.69 186 ARG A CA 1
ATOM 1394 C C . ARG A 1 186 ? 13.519 -0.936 -63.721 1.00 64.69 186 ARG A C 1
ATOM 1396 O O . ARG A 1 186 ? 14.128 -0.060 -63.116 1.00 64.69 186 ARG A O 1
ATOM 1403 N N . LEU A 1 187 ? 13.119 -0.794 -64.985 1.00 66.25 187 LEU A N 1
ATOM 1404 C CA . LEU A 1 187 ? 13.378 0.373 -65.845 1.00 66.25 187 LEU A CA 1
ATOM 1405 C C . LEU A 1 187 ? 12.204 1.364 -65.896 1.00 66.25 187 LEU A C 1
ATOM 1407 O O . LEU A 1 187 ? 12.404 2.518 -66.258 1.00 66.25 187 LEU A O 1
ATOM 1411 N N . GLY A 1 188 ? 10.996 0.938 -65.521 1.00 50.41 188 GLY A N 1
ATOM 1412 C CA . GLY A 1 188 ? 9.800 1.778 -65.394 1.00 50.41 188 GLY A CA 1
ATOM 1413 C C . GLY A 1 188 ? 9.691 2.522 -64.059 1.00 50.41 188 GLY A C 1
ATOM 1414 O O . GLY A 1 188 ? 8.725 3.252 -63.846 1.00 50.41 188 GLY A O 1
ATOM 1415 N N . ALA A 1 189 ? 10.667 2.370 -63.158 1.00 44.59 189 ALA A N 1
ATOM 1416 C CA . ALA A 1 189 ? 10.760 3.176 -61.947 1.00 44.59 189 ALA A CA 1
ATOM 1417 C C . ALA A 1 189 ? 11.466 4.512 -62.268 1.00 44.59 189 ALA A C 1
ATOM 1419 O O . ALA A 1 189 ? 12.640 4.491 -62.650 1.00 44.59 189 ALA A O 1
ATOM 1420 N N . PRO A 1 190 ? 10.803 5.678 -62.135 1.00 43.25 190 PRO A N 1
ATOM 1421 C CA . PRO A 1 190 ? 11.459 6.965 -62.353 1.00 43.25 190 PRO A CA 1
ATOM 1422 C C . PRO A 1 190 ? 12.597 7.166 -61.334 1.00 43.25 190 PRO A C 1
ATOM 1424 O O . PRO A 1 190 ? 12.450 6.761 -60.176 1.00 43.25 190 PRO A O 1
ATOM 1427 N N . PRO A 1 191 ? 13.729 7.795 -61.713 1.00 40.53 191 PRO A N 1
ATOM 1428 C CA . PRO A 1 191 ? 14.781 8.109 -60.758 1.00 40.53 191 PRO A CA 1
ATOM 1429 C C . PRO A 1 191 ? 14.235 9.089 -59.716 1.00 40.53 191 PRO A C 1
ATOM 1431 O O . PRO A 1 191 ? 13.773 10.180 -60.053 1.00 40.53 191 PRO A O 1
ATOM 1434 N N . ALA A 1 192 ? 14.283 8.679 -58.448 1.00 38.44 192 ALA A N 1
ATOM 1435 C CA . ALA A 1 192 ? 13.989 9.535 -57.312 1.00 38.44 192 ALA A CA 1
ATOM 1436 C C . ALA A 1 192 ? 14.831 10.817 -57.410 1.00 38.44 192 ALA A C 1
ATOM 1438 O O . ALA A 1 192 ? 16.058 10.776 -57.516 1.00 38.44 192 ALA A O 1
ATOM 1439 N N . SER A 1 193 ? 14.136 11.949 -57.422 1.00 37.34 193 SER A N 1
ATOM 1440 C CA . SER A 1 193 ? 14.663 13.306 -57.453 1.00 37.34 193 SER A CA 1
ATOM 1441 C C . SER A 1 193 ? 15.767 13.509 -56.416 1.00 37.34 193 SER A C 1
ATOM 1443 O O . SER A 1 193 ? 15.526 13.426 -55.213 1.00 37.34 193 SER A O 1
ATOM 1445 N N . VAL A 1 194 ? 16.973 13.805 -56.905 1.00 39.88 194 VAL A N 1
ATOM 1446 C CA . VAL A 1 194 ? 18.087 14.318 -56.106 1.00 39.88 194 VAL A CA 1
ATOM 1447 C C . VAL A 1 194 ? 17.705 15.714 -55.621 1.00 39.88 194 VAL A C 1
ATOM 1449 O O . VAL A 1 194 ? 17.608 16.662 -56.398 1.00 39.88 194 VAL A O 1
ATOM 1452 N N . GLU A 1 195 ? 17.445 15.798 -54.325 1.00 37.22 195 GLU A N 1
ATOM 1453 C CA . GLU A 1 195 ? 17.168 17.011 -53.571 1.00 37.22 195 GLU A CA 1
ATOM 1454 C C . GLU A 1 195 ? 18.383 17.954 -53.648 1.00 37.22 195 GLU A C 1
ATOM 1456 O O . GLU A 1 195 ? 19.516 17.591 -53.318 1.00 37.22 195 GLU A O 1
ATOM 1461 N N . ALA A 1 196 ? 18.158 19.162 -54.165 1.00 37.84 196 ALA A N 1
ATOM 1462 C CA . ALA A 1 196 ? 19.184 20.172 -54.369 1.00 37.84 196 ALA A CA 1
ATOM 1463 C C . ALA A 1 196 ? 19.693 20.720 -53.024 1.00 37.84 196 ALA A C 1
ATOM 1465 O O . ALA A 1 196 ? 18.946 21.317 -52.251 1.00 37.84 196 ALA A O 1
ATOM 1466 N N . ARG A 1 197 ? 20.995 20.559 -52.767 1.00 43.81 197 ARG A N 1
ATOM 1467 C CA . ARG A 1 197 ? 21.714 21.217 -51.666 1.00 43.81 197 ARG A CA 1
ATOM 1468 C C . ARG A 1 197 ? 21.936 22.704 -52.017 1.00 43.81 197 ARG A C 1
ATOM 1470 O O . ARG A 1 197 ? 22.330 22.977 -53.152 1.00 43.81 197 ARG A O 1
ATOM 1477 N N . PRO A 1 198 ? 21.717 23.670 -51.103 1.00 57.47 198 PRO A N 1
ATOM 1478 C CA . PRO A 1 198 ? 21.880 25.095 -51.408 1.00 57.47 198 PRO A CA 1
ATOM 1479 C C . PRO A 1 198 ? 23.362 25.495 -51.583 1.00 57.47 198 PRO A C 1
ATOM 1481 O O . PRO A 1 198 ? 24.241 24.846 -51.004 1.00 57.47 198 PRO A O 1
ATOM 1484 N N . PRO A 1 199 ? 23.662 26.546 -52.376 1.00 58.84 199 PRO A N 1
ATOM 1485 C CA . PRO A 1 199 ? 25.032 26.946 -52.688 1.00 58.84 199 PRO A CA 1
ATOM 1486 C C . PRO A 1 199 ? 25.720 27.625 -51.497 1.00 58.84 199 PRO A C 1
ATOM 1488 O O . PRO A 1 199 ? 25.182 28.542 -50.878 1.00 58.84 199 PRO A O 1
ATOM 1491 N N . ALA A 1 200 ? 26.939 27.168 -51.211 1.00 50.22 200 ALA A N 1
ATOM 1492 C CA . ALA A 1 200 ? 27.857 27.777 -50.260 1.00 50.22 200 ALA A CA 1
ATOM 1493 C C . ALA A 1 200 ? 28.370 29.131 -50.782 1.00 50.22 200 ALA A C 1
ATOM 1495 O O . ALA A 1 200 ? 28.671 29.281 -51.967 1.00 50.22 200 ALA A O 1
ATOM 1496 N N . MET A 1 201 ? 28.468 30.100 -49.874 1.00 48.62 201 MET A N 1
ATOM 1497 C CA . MET A 1 201 ? 29.073 31.414 -50.100 1.00 48.62 201 MET A CA 1
ATOM 1498 C C . MET A 1 201 ? 30.577 31.298 -50.419 1.00 48.62 201 MET A C 1
ATOM 1500 O O . MET A 1 201 ? 31.229 30.394 -49.892 1.00 48.62 201 MET A O 1
ATOM 1504 N N . PRO A 1 202 ? 31.157 32.217 -51.212 1.00 54.88 202 PRO A N 1
ATOM 1505 C CA . PRO A 1 202 ? 32.604 32.331 -51.356 1.00 54.88 202 PRO A CA 1
ATOM 1506 C C . PRO A 1 202 ? 33.213 33.061 -50.146 1.00 54.88 202 PRO A C 1
ATOM 1508 O O . PRO A 1 202 ? 32.735 34.126 -49.758 1.00 54.88 202 PRO A O 1
ATOM 1511 N N . ALA A 1 203 ? 34.252 32.466 -49.557 1.00 51.09 203 ALA A N 1
ATOM 1512 C CA . ALA A 1 203 ? 35.122 33.100 -48.571 1.00 51.09 203 ALA A CA 1
ATOM 1513 C C . ALA A 1 203 ? 36.249 33.879 -49.274 1.00 51.09 203 ALA A C 1
ATOM 1515 O O . ALA A 1 203 ? 36.708 33.460 -50.340 1.00 51.09 203 ALA A O 1
ATOM 1516 N N . GLU A 1 204 ? 36.624 35.003 -48.659 1.00 44.09 204 GLU A N 1
ATOM 1517 C CA . GLU A 1 204 ? 37.818 35.825 -48.925 1.00 44.09 204 GLU A CA 1
ATOM 1518 C C . GLU A 1 204 ? 39.135 35.038 -48.862 1.00 44.09 204 GLU A C 1
ATOM 1520 O O . GLU A 1 204 ? 39.213 34.053 -48.087 1.00 44.09 204 GLU A O 1
#

Radius of gyration: 62.31 Å; chains: 1; bounding box: 111×59×180 Å